Protein AF-A0A7J5EX79-F1 (afdb_monomer_lite)

pLDDT: mean 73.42, std 17.28, range [26.91, 96.5]

Radius of gyration: 29.94 Å; chains: 1; bounding box: 71×45×90 Å

Secondary structure (DSSP, 8-state):
---TT-EEEEEETTEEPEE-TTS-EE------SEEEEEEEEEEETT--EEEEEEEEEE-PPPPTT---HHHHHHH--HHHHHHHHHHHHHHHTT--HHHHHHT-S-SEE-SSEEEEEEEEE----EEEEEEETTEEEEEEEEEEEEEEEEEEEE-SSSEEEEEEEEEEEEEEEEEEEE-PPTT-SS---EEEPPPEEEEEEEEEEEEESSSTTHHHHHHHHTTTHHHHHHHHHHHHHHHHHHHHHHHHTTT--S--TTS----TT------

Sequence (271 aa):
MTASEGVGGVTIAGADAATTADGSFSADAAIAPGLNPLAIVATDRAGHARKANRSILAASYLAPGAHNPHGAAMVLSDAIVAAMGEGLAGEAGDVDVAAEILARDVLSQDSRCITWPVEASQGQVQVRLDLDGADLWLNIRIPNLYVYFEGRCQGLLSTIPIGGEMGGTLDIWTRLTPSPQAGADCLTAFRHTAPQVGVGGWHFDVWGLSGPLQGWIIELFSGGKSEEAREQIRGEVGARASTMLAEKLADISVFDRSSDLELLGRPIGMH

Structure (mmCIF, N/CA/C/O backbone):
data_AF-A0A7J5EX79-F1
#
_entry.id   AF-A0A7J5EX79-F1
#
loop_
_atom_site.group_PDB
_atom_site.id
_atom_site.type_symbol
_atom_site.label_atom_id
_atom_site.label_alt_id
_atom_site.label_comp_id
_atom_site.label_asym_id
_atom_site.label_entity_id
_atom_site.label_seq_id
_atom_site.pdbx_PDB_ins_code
_atom_site.Cartn_x
_atom_site.Cartn_y
_atom_site.Cartn_z
_atom_site.occupancy
_atom_site.B_iso_or_equiv
_atom_site.auth_seq_id
_atom_site.auth_comp_id
_atom_site.auth_asym_id
_atom_site.auth_atom_id
_atom_site.pdbx_PDB_model_num
ATOM 1 N N . MET A 1 1 ? 12.496 -18.864 -56.229 1.00 44.53 1 MET A N 1
ATOM 2 C CA . MET A 1 1 ? 11.768 -20.082 -55.804 1.00 44.53 1 MET A CA 1
ATOM 3 C C . MET A 1 1 ? 10.480 -20.137 -56.603 1.00 44.53 1 MET A C 1
ATOM 5 O O . MET A 1 1 ? 9.862 -19.092 -56.737 1.00 44.53 1 MET A O 1
ATOM 9 N N . THR A 1 2 ? 10.100 -21.283 -57.163 1.00 47.22 2 THR A N 1
ATOM 10 C CA . THR A 1 2 ? 8.887 -21.405 -57.988 1.00 47.22 2 THR A CA 1
ATOM 11 C C . THR A 1 2 ? 7.793 -22.128 -57.206 1.00 47.22 2 THR A C 1
ATOM 13 O O . THR A 1 2 ? 7.978 -23.267 -56.787 1.00 47.22 2 THR A O 1
ATOM 16 N N . ALA A 1 3 ? 6.661 -21.454 -56.987 1.00 53.84 3 ALA A N 1
ATOM 17 C CA . ALA A 1 3 ? 5.418 -22.118 -56.611 1.00 53.84 3 ALA A CA 1
ATOM 18 C C . ALA A 1 3 ? 4.967 -22.945 -57.821 1.00 53.84 3 ALA A C 1
ATOM 20 O O . ALA A 1 3 ? 4.805 -22.388 -58.907 1.00 53.84 3 ALA A O 1
ATOM 21 N N . SER A 1 4 ? 4.807 -24.256 -57.661 1.00 59.16 4 SER A N 1
ATOM 22 C CA . SER A 1 4 ? 4.443 -25.148 -58.770 1.00 59.16 4 SER A CA 1
ATOM 23 C C . SER A 1 4 ? 3.051 -24.856 -59.343 1.00 59.16 4 SER A C 1
ATOM 25 O O . SER A 1 4 ? 2.823 -25.157 -60.508 1.00 59.16 4 SER A O 1
ATOM 27 N N . GLU A 1 5 ? 2.163 -24.210 -58.573 1.00 68.50 5 GLU A N 1
ATOM 28 C CA . GLU A 1 5 ? 0.787 -23.872 -58.988 1.00 68.50 5 GLU A CA 1
ATOM 29 C C . GLU A 1 5 ? 0.409 -22.389 -58.774 1.00 68.50 5 GLU A C 1
ATOM 31 O O . GLU A 1 5 ? -0.766 -22.022 -58.700 1.00 68.50 5 GLU A O 1
ATOM 36 N N . GLY A 1 6 ? 1.410 -21.504 -58.696 1.00 70.12 6 GLY A N 1
ATOM 37 C CA . GLY A 1 6 ? 1.206 -20.074 -58.434 1.00 70.12 6 GLY A CA 1
ATOM 38 C C . GLY A 1 6 ? 0.901 -19.751 -56.964 1.00 70.12 6 GLY A C 1
ATOM 39 O O . GLY A 1 6 ? 0.668 -20.634 -56.141 1.00 70.12 6 GLY A O 1
ATOM 40 N N . VAL A 1 7 ? 0.948 -18.465 -56.610 1.00 78.12 7 VAL A N 1
ATOM 41 C CA . VAL A 1 7 ? 0.762 -18.003 -55.223 1.00 78.12 7 VAL A CA 1
ATOM 42 C C . VAL A 1 7 ? -0.720 -18.087 -54.835 1.00 78.12 7 VAL A C 1
ATOM 44 O O . VAL A 1 7 ? -1.585 -17.567 -55.544 1.00 78.12 7 VAL A O 1
ATOM 47 N N . GLY A 1 8 ? -1.007 -18.775 -53.727 1.00 80.44 8 GLY A N 1
ATOM 48 C CA . GLY A 1 8 ? -2.330 -18.864 -53.101 1.00 80.44 8 GLY A CA 1
ATOM 49 C C . GLY A 1 8 ? -2.531 -17.820 -51.999 1.00 80.44 8 GLY A C 1
ATOM 50 O O . GLY A 1 8 ? -3.634 -17.309 -51.843 1.00 80.44 8 GLY A O 1
ATOM 51 N N . GLY A 1 9 ? -1.461 -17.453 -51.287 1.00 86.00 9 GLY A N 1
ATOM 52 C CA . GLY A 1 9 ? -1.456 -16.362 -50.311 1.00 86.00 9 GLY A CA 1
ATOM 53 C C . GLY A 1 9 ? -0.127 -16.248 -49.566 1.00 86.00 9 GLY A C 1
ATOM 54 O O . GLY A 1 9 ? 0.664 -17.195 -49.541 1.00 86.00 9 GLY A O 1
ATOM 55 N N . VAL A 1 10 ? 0.126 -15.090 -48.958 1.00 88.25 10 VAL A N 1
ATOM 56 C CA . VAL A 1 10 ? 1.279 -14.862 -48.078 1.00 88.25 10 VAL A CA 1
ATOM 57 C C . VAL A 1 10 ? 0.785 -14.208 -46.799 1.00 88.25 10 VAL A C 1
ATOM 59 O O . VAL A 1 10 ? 0.048 -13.233 -46.873 1.00 88.25 10 VAL A O 1
ATOM 62 N N . THR A 1 11 ? 1.213 -14.708 -45.642 1.00 88.69 11 THR A N 1
ATOM 63 C CA . THR A 1 11 ? 1.015 -14.035 -44.357 1.00 88.69 11 THR A CA 1
ATOM 64 C C . THR A 1 11 ? 2.347 -13.605 -43.761 1.00 88.69 11 THR A C 1
ATOM 66 O O . THR A 1 11 ? 3.339 -14.336 -43.830 1.00 88.69 11 THR A O 1
ATOM 69 N N . ILE A 1 12 ? 2.377 -12.411 -43.173 1.00 85.12 12 ILE A N 1
ATOM 70 C CA . ILE A 1 12 ? 3.508 -11.871 -42.413 1.00 85.12 12 ILE A CA 1
ATOM 71 C C . ILE A 1 12 ? 3.002 -11.565 -41.006 1.00 85.12 12 ILE A C 1
ATOM 73 O O . ILE A 1 12 ? 2.046 -10.815 -40.840 1.00 85.12 12 ILE A O 1
ATOM 77 N N . ALA A 1 13 ? 3.623 -12.167 -3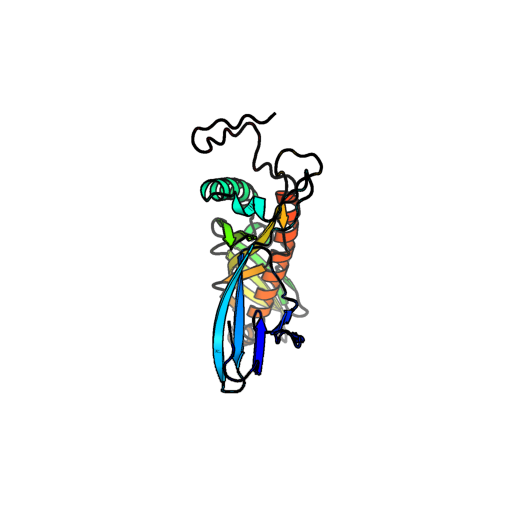9.991 1.00 80.50 13 ALA A N 1
ATOM 78 C CA . ALA A 1 13 ? 3.223 -12.028 -38.587 1.00 80.50 13 ALA A CA 1
ATOM 79 C C . ALA A 1 13 ? 1.727 -12.320 -38.334 1.00 80.50 13 ALA A C 1
ATOM 81 O O . ALA A 1 13 ? 1.116 -11.757 -37.433 1.00 80.50 13 ALA A O 1
ATOM 82 N N . GLY A 1 14 ? 1.140 -13.214 -39.137 1.00 81.38 14 GLY A N 1
ATOM 83 C CA . GLY A 1 14 ? -0.275 -13.585 -39.056 1.00 81.38 14 GLY A CA 1
ATOM 84 C C . GLY A 1 14 ? -1.238 -12.680 -39.833 1.00 81.38 14 GLY A C 1
ATOM 85 O O . GLY A 1 14 ? -2.407 -13.035 -39.929 1.00 81.38 14 GLY A O 1
ATOM 86 N N . ALA A 1 15 ? -0.773 -11.572 -40.419 1.00 83.69 15 ALA A N 1
ATOM 87 C CA . ALA A 1 15 ? -1.572 -10.708 -41.289 1.00 83.69 15 ALA A CA 1
ATOM 88 C C . ALA A 1 15 ? -1.387 -11.077 -42.768 1.00 83.69 15 ALA A C 1
ATOM 90 O O . ALA A 1 15 ? -0.275 -11.404 -43.188 1.00 83.69 15 ALA A O 1
ATOM 91 N N . ASP A 1 16 ? -2.457 -11.000 -43.561 1.00 88.25 16 ASP A N 1
ATOM 92 C CA . ASP A 1 16 ? -2.396 -11.221 -45.008 1.00 88.25 16 ASP A CA 1
ATOM 93 C C . ASP A 1 16 ? -1.570 -10.123 -45.693 1.00 88.25 16 ASP A C 1
ATOM 95 O O . ASP A 1 16 ? -1.794 -8.928 -45.499 1.00 88.25 16 ASP A O 1
ATOM 99 N N . ALA A 1 17 ? -0.608 -10.536 -46.514 1.00 88.06 17 ALA A N 1
ATOM 100 C CA . ALA A 1 17 ? 0.234 -9.649 -47.299 1.00 88.06 17 ALA A CA 1
ATOM 101 C C . ALA A 1 17 ? -0.310 -9.517 -48.723 1.00 88.06 17 ALA A C 1
ATOM 103 O O . ALA A 1 17 ? -0.618 -10.511 -49.389 1.00 88.06 17 ALA A O 1
ATOM 104 N N . ALA A 1 18 ? -0.367 -8.283 -49.224 1.00 85.50 18 ALA A N 1
ATOM 105 C CA . ALA A 1 18 ? -0.677 -8.044 -50.625 1.00 85.50 18 ALA A CA 1
ATOM 106 C C . ALA A 1 18 ? 0.464 -8.594 -51.492 1.00 85.50 18 ALA A C 1
ATOM 108 O O . ALA A 1 18 ? 1.635 -8.306 -51.239 1.00 85.50 18 ALA A O 1
ATOM 109 N N . THR A 1 19 ? 0.117 -9.386 -52.507 1.00 83.31 19 THR A N 1
ATOM 110 C CA . THR A 1 19 ? 1.069 -9.970 -53.462 1.00 83.31 19 THR A CA 1
ATOM 111 C C . THR A 1 19 ? 0.914 -9.295 -54.820 1.00 83.31 19 THR A C 1
ATOM 113 O O . THR A 1 19 ? -0.199 -9.037 -55.281 1.00 83.31 19 THR A O 1
ATOM 116 N N . THR A 1 20 ? 2.030 -8.981 -55.465 1.00 79.50 20 THR A N 1
ATOM 117 C CA . THR A 1 20 ? 2.073 -8.396 -56.807 1.00 79.50 20 THR A CA 1
ATOM 118 C C . THR A 1 20 ? 2.219 -9.486 -57.870 1.00 79.50 20 THR A C 1
ATOM 120 O O . THR A 1 20 ? 2.548 -10.638 -57.582 1.00 79.50 20 THR A O 1
ATOM 123 N N . ALA A 1 21 ? 1.954 -9.136 -59.133 1.00 73.94 21 ALA A N 1
ATOM 124 C CA . ALA A 1 21 ? 1.950 -10.088 -60.249 1.00 73.94 21 ALA A CA 1
ATOM 125 C C . ALA A 1 21 ? 3.321 -10.743 -60.528 1.00 73.94 21 ALA A C 1
ATOM 127 O O . ALA A 1 21 ? 3.381 -11.806 -61.141 1.00 73.94 21 ALA A O 1
ATOM 128 N N . ASP A 1 22 ? 4.411 -10.128 -60.069 1.00 76.50 22 ASP A N 1
ATOM 129 C CA . ASP A 1 22 ? 5.787 -10.640 -60.117 1.00 76.50 22 ASP A CA 1
ATOM 130 C C . ASP A 1 22 ? 6.148 -11.535 -58.909 1.00 76.50 22 ASP A C 1
ATOM 132 O O . ASP A 1 22 ? 7.263 -12.052 -58.835 1.00 76.50 22 ASP A O 1
ATOM 136 N N . GLY A 1 23 ? 5.216 -11.745 -57.972 1.00 75.06 23 GLY A N 1
ATOM 137 C CA . GLY A 1 23 ? 5.413 -12.559 -56.772 1.00 75.06 23 GLY A CA 1
ATOM 138 C C . GLY A 1 23 ? 6.064 -11.822 -55.599 1.00 75.06 23 GLY A C 1
ATOM 139 O O . GLY A 1 23 ? 6.335 -12.454 -54.573 1.00 75.06 23 GLY A O 1
ATOM 140 N N . SER A 1 24 ? 6.301 -10.513 -55.719 1.00 82.50 24 SER A N 1
ATOM 141 C CA . SER A 1 24 ? 6.700 -9.674 -54.585 1.00 82.50 24 SER A CA 1
ATOM 142 C C . SER A 1 24 ? 5.519 -9.483 -53.621 1.00 82.50 24 SER A C 1
ATOM 144 O O . SER A 1 24 ? 4.356 -9.656 -53.989 1.00 82.50 24 SER A O 1
ATOM 146 N N . PHE A 1 25 ? 5.798 -9.180 -52.354 1.00 86.75 25 PHE A N 1
ATOM 147 C CA . PHE A 1 25 ? 4.757 -8.954 -51.352 1.00 86.75 25 PHE A CA 1
ATOM 148 C C . PHE A 1 25 ? 5.196 -7.955 -50.288 1.00 86.75 25 PHE A C 1
ATOM 150 O O . PHE A 1 25 ? 6.386 -7.826 -49.993 1.00 86.75 25 PHE A O 1
ATOM 157 N N . SER A 1 26 ? 4.220 -7.274 -49.693 1.00 83.88 26 SER A N 1
ATOM 158 C CA . SER A 1 26 ? 4.430 -6.330 -48.595 1.00 83.88 26 SER A CA 1
ATOM 159 C C . SER A 1 26 ? 3.275 -6.387 -47.602 1.00 83.88 26 SER A C 1
ATOM 161 O O . SER A 1 26 ? 2.117 -6.521 -48.002 1.00 83.88 26 SER A O 1
ATOM 163 N N . ALA A 1 27 ? 3.591 -6.240 -46.319 1.00 83.06 27 ALA A N 1
ATOM 164 C CA . ALA A 1 27 ? 2.619 -6.032 -45.256 1.00 83.06 27 ALA A CA 1
ATOM 165 C C . ALA A 1 27 ? 3.220 -5.117 -44.188 1.00 83.06 27 ALA A C 1
ATOM 167 O O . ALA A 1 27 ? 4.423 -5.190 -43.921 1.00 83.06 27 ALA A O 1
ATOM 168 N N . ASP A 1 28 ? 2.371 -4.308 -43.562 1.00 81.62 28 ASP A N 1
ATOM 169 C CA . ASP A 1 28 ? 2.732 -3.588 -42.349 1.00 81.62 28 ASP A CA 1
ATOM 170 C C . ASP A 1 28 ? 2.678 -4.554 -41.162 1.00 81.62 28 ASP A C 1
ATOM 172 O O . ASP A 1 28 ? 1.705 -5.287 -40.978 1.00 81.62 28 ASP A O 1
ATOM 176 N N . ALA A 1 29 ? 3.733 -4.560 -40.349 1.00 79.00 29 ALA A N 1
ATOM 177 C CA . ALA A 1 29 ? 3.797 -5.339 -39.120 1.00 79.00 29 ALA A CA 1
ATOM 178 C C . ALA A 1 29 ? 3.992 -4.388 -37.938 1.00 79.00 29 ALA A C 1
ATOM 180 O O . ALA A 1 29 ? 4.897 -3.554 -37.949 1.00 79.00 29 ALA A O 1
ATOM 181 N N . ALA A 1 30 ? 3.156 -4.524 -36.909 1.00 76.62 30 ALA A N 1
ATOM 182 C CA . ALA A 1 30 ? 3.367 -3.822 -35.651 1.00 76.62 30 ALA A CA 1
ATOM 183 C C . ALA A 1 30 ? 4.587 -4.421 -34.934 1.00 76.62 30 ALA A C 1
ATOM 185 O O . ALA A 1 30 ? 4.673 -5.637 -34.761 1.00 76.62 30 ALA A O 1
ATOM 186 N N . ILE A 1 31 ? 5.526 -3.568 -34.525 1.00 71.38 31 ILE A N 1
ATOM 187 C CA . ILE A 1 31 ? 6.766 -3.962 -33.851 1.00 71.38 31 ILE A CA 1
ATOM 188 C C . ILE A 1 31 ? 6.793 -3.312 -32.467 1.00 71.38 31 ILE A C 1
ATOM 190 O O . ILE A 1 31 ? 6.629 -2.097 -32.351 1.00 71.38 31 ILE A O 1
ATOM 194 N N . ALA A 1 32 ? 7.011 -4.111 -31.423 1.00 64.81 32 ALA A N 1
ATOM 195 C CA . ALA A 1 32 ? 7.245 -3.611 -30.069 1.00 64.81 32 ALA A CA 1
ATOM 196 C C . ALA A 1 32 ? 8.750 -3.370 -29.835 1.00 64.81 32 ALA A C 1
ATOM 198 O O . ALA A 1 32 ? 9.572 -3.968 -30.530 1.00 64.81 32 ALA A O 1
ATOM 199 N N . PRO A 1 33 ? 9.170 -2.540 -28.865 1.00 62.62 33 PRO A N 1
ATOM 200 C CA . PRO A 1 33 ? 10.572 -2.497 -28.452 1.00 62.62 33 PRO A CA 1
ATOM 201 C C . PRO A 1 33 ? 11.086 -3.895 -28.059 1.00 62.62 33 PRO A C 1
ATOM 203 O O . PRO A 1 33 ? 10.398 -4.636 -27.360 1.00 62.62 33 PRO A O 1
ATOM 206 N N . GLY A 1 34 ? 12.291 -4.258 -28.505 1.00 53.44 34 GLY A N 1
ATOM 207 C CA . GLY A 1 34 ? 12.900 -5.573 -28.277 1.00 53.44 34 GLY A CA 1
ATOM 208 C C . GLY A 1 34 ? 12.983 -6.461 -29.525 1.00 53.44 34 GLY A C 1
ATOM 209 O O . GLY A 1 34 ? 12.889 -5.994 -30.665 1.00 53.44 34 GLY A O 1
ATOM 210 N N . LEU A 1 35 ? 13.242 -7.756 -29.316 1.00 51.53 35 LEU A N 1
ATOM 211 C CA . LEU A 1 35 ? 13.365 -8.745 -30.390 1.00 51.53 35 LEU A CA 1
ATOM 212 C C . LEU A 1 35 ? 11.977 -9.242 -30.815 1.00 51.53 35 LEU A C 1
ATOM 214 O O . LEU A 1 35 ? 11.286 -9.901 -30.045 1.00 51.53 35 LEU A O 1
ATOM 218 N N . ASN A 1 36 ? 11.601 -8.980 -32.063 1.00 66.38 36 ASN A N 1
ATOM 219 C CA . ASN A 1 36 ? 10.306 -9.341 -32.631 1.00 66.38 36 ASN A CA 1
ATOM 220 C C . ASN A 1 36 ? 10.501 -10.430 -33.693 1.00 66.38 36 ASN A C 1
ATOM 222 O O . ASN A 1 36 ? 11.038 -10.142 -34.771 1.00 66.38 36 ASN A O 1
ATOM 226 N N . PRO A 1 37 ? 10.101 -11.683 -33.422 1.00 65.88 37 PRO A N 1
ATOM 227 C CA . PRO A 1 37 ? 10.081 -12.725 -34.434 1.00 65.88 37 PRO A CA 1
ATOM 228 C C . PRO A 1 37 ? 8.889 -12.516 -35.379 1.00 65.88 37 PRO A C 1
ATOM 230 O O . PRO A 1 37 ? 7.735 -12.500 -34.964 1.00 65.88 37 PRO A O 1
ATOM 233 N N . LEU A 1 38 ? 9.171 -12.404 -36.672 1.00 75.00 38 LEU A N 1
ATOM 234 C CA . LEU A 1 38 ? 8.197 -12.306 -37.751 1.00 75.00 38 LEU A CA 1
ATOM 235 C C . LEU A 1 38 ? 8.188 -13.612 -38.543 1.00 75.00 38 LEU A C 1
ATOM 237 O O . LEU A 1 38 ? 9.125 -13.927 -39.286 1.00 75.00 38 LEU A O 1
ATOM 241 N N . ALA A 1 39 ? 7.110 -14.374 -38.385 1.00 79.94 39 ALA A N 1
ATOM 242 C CA . ALA A 1 39 ? 6.846 -15.547 -39.202 1.00 79.94 39 ALA A CA 1
ATOM 243 C C . ALA A 1 39 ? 6.246 -15.118 -40.545 1.00 79.94 39 ALA A C 1
ATOM 245 O O . ALA A 1 39 ? 5.253 -14.394 -40.587 1.00 79.94 39 ALA A O 1
ATOM 246 N N . ILE A 1 40 ? 6.844 -15.585 -41.634 1.00 86.25 40 ILE A N 1
ATOM 247 C CA . ILE A 1 40 ? 6.372 -15.387 -43.000 1.00 86.25 40 ILE A CA 1
ATOM 248 C C . ILE A 1 40 ? 5.948 -16.752 -43.528 1.00 86.25 40 ILE A C 1
ATOM 250 O O . ILE A 1 40 ? 6.756 -17.686 -43.546 1.00 86.25 40 ILE A O 1
ATOM 254 N N . VAL A 1 41 ? 4.697 -16.883 -43.957 1.00 88.81 41 VAL A N 1
ATOM 255 C CA . VAL A 1 41 ? 4.167 -18.128 -44.523 1.00 88.81 41 VAL A CA 1
ATOM 256 C C . VAL A 1 41 ? 3.632 -17.849 -45.915 1.00 88.81 41 VAL A C 1
ATOM 258 O O . VAL A 1 41 ? 2.688 -17.088 -46.074 1.00 88.81 41 VAL A O 1
ATOM 261 N N . ALA A 1 42 ? 4.224 -18.477 -46.926 1.00 88.56 42 ALA A N 1
ATOM 262 C CA . ALA A 1 42 ? 3.725 -18.439 -48.295 1.00 88.56 42 ALA A CA 1
ATOM 263 C C . ALA A 1 42 ? 3.068 -19.780 -48.629 1.00 88.56 42 ALA A C 1
ATOM 265 O O . ALA A 1 42 ? 3.685 -20.826 -48.416 1.00 88.56 42 ALA A O 1
ATOM 266 N N . THR A 1 43 ? 1.848 -19.742 -49.156 1.00 88.94 43 THR A N 1
ATOM 267 C CA . THR A 1 43 ? 1.070 -20.925 -49.547 1.00 88.94 43 THR A CA 1
ATOM 268 C C . THR A 1 43 ? 0.772 -20.864 -51.043 1.00 88.94 43 THR A C 1
ATOM 270 O O . THR A 1 43 ? 0.434 -19.797 -51.560 1.00 88.94 43 THR A O 1
ATOM 273 N N . ASP A 1 44 ? 0.925 -21.976 -51.760 1.00 86.38 44 ASP A N 1
ATO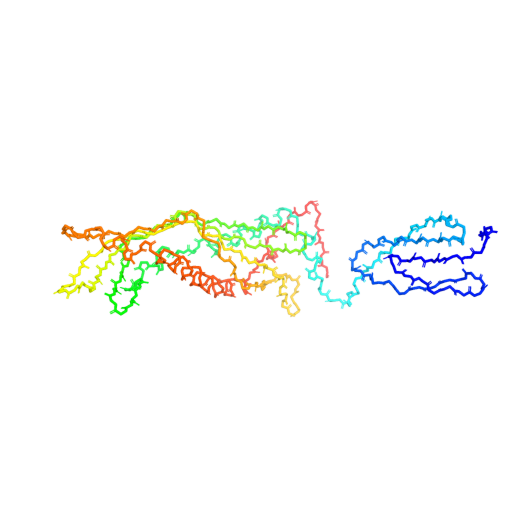M 274 C CA . ASP A 1 44 ? 0.495 -22.086 -53.159 1.00 86.38 44 ASP A CA 1
ATOM 275 C C . ASP A 1 44 ? -1.006 -22.421 -53.269 1.00 86.38 44 ASP A C 1
ATOM 277 O O . ASP A 1 44 ? -1.685 -22.665 -52.269 1.00 86.38 44 ASP A O 1
ATOM 281 N N . ARG A 1 45 ? -1.558 -22.409 -54.486 1.00 82.12 45 ARG A N 1
ATOM 282 C CA . ARG A 1 45 ? -2.982 -22.733 -54.709 1.00 82.12 45 ARG A CA 1
ATOM 283 C C . ARG A 1 45 ? -3.337 -24.201 -54.443 1.00 82.12 45 ARG A C 1
ATOM 285 O O . ARG A 1 45 ? -4.511 -24.497 -54.243 1.00 82.12 45 ARG A O 1
ATOM 292 N N . ALA A 1 46 ? -2.341 -25.086 -54.393 1.00 83.62 46 ALA A N 1
ATOM 293 C CA . ALA A 1 46 ? -2.496 -26.488 -54.015 1.00 83.62 46 ALA A CA 1
ATOM 294 C C . ALA A 1 46 ? -2.469 -26.699 -52.487 1.00 83.62 46 ALA A C 1
ATOM 296 O O . ALA A 1 46 ? -2.668 -27.817 -52.014 1.00 83.62 46 ALA A O 1
ATOM 297 N N . GLY A 1 47 ? -2.235 -25.639 -51.703 1.00 82.81 47 GLY A N 1
ATOM 298 C CA . GLY A 1 47 ? -2.170 -25.692 -50.243 1.00 82.81 47 GLY A CA 1
ATOM 299 C C . GLY A 1 47 ? -0.788 -26.040 -49.681 1.00 82.81 47 GLY A C 1
ATOM 300 O O . GLY A 1 47 ? -0.654 -26.227 -48.469 1.00 82.81 47 GLY A O 1
ATOM 301 N N . HIS A 1 48 ? 0.262 -26.111 -50.503 1.00 84.94 48 HIS A N 1
ATOM 302 C CA . HIS A 1 48 ? 1.622 -26.305 -50.005 1.00 84.94 48 HIS A CA 1
ATOM 303 C C . HIS A 1 48 ? 2.160 -25.014 -49.394 1.00 84.94 48 HIS A C 1
ATOM 305 O O . HIS A 1 48 ? 2.181 -23.969 -50.040 1.00 84.94 48 HIS A O 1
ATOM 311 N N . ALA A 1 49 ? 2.679 -25.109 -48.170 1.00 86.00 49 ALA A N 1
ATOM 312 C CA . ALA A 1 49 ? 3.232 -23.972 -47.448 1.00 86.00 49 ALA A CA 1
ATOM 313 C C . ALA A 1 49 ? 4.766 -24.008 -47.354 1.00 86.00 49 ALA A C 1
ATOM 315 O O . ALA A 1 49 ? 5.409 -25.059 -47.215 1.00 86.00 49 ALA A O 1
ATOM 316 N N . ARG A 1 50 ? 5.367 -22.820 -47.360 1.00 81.75 50 ARG A N 1
ATOM 317 C CA . ARG A 1 50 ? 6.763 -22.571 -46.992 1.00 81.75 50 ARG A CA 1
ATOM 318 C C . ARG A 1 50 ? 6.807 -21.507 -45.908 1.00 81.75 50 ARG A C 1
ATOM 320 O O . ARG A 1 50 ? 6.126 -20.492 -46.002 1.00 81.75 50 ARG A O 1
ATOM 327 N N . LYS A 1 51 ? 7.626 -21.754 -44.886 1.00 81.75 51 LYS A N 1
ATOM 328 C CA . LYS A 1 51 ? 7.814 -20.854 -43.747 1.00 81.75 51 LYS A CA 1
ATOM 329 C C . LYS A 1 51 ? 9.204 -20.237 -43.802 1.00 81.75 51 LYS A C 1
ATOM 331 O O . LYS A 1 51 ? 10.185 -20.947 -44.018 1.00 81.75 51 LYS A O 1
ATOM 336 N N . ALA A 1 52 ? 9.282 -18.937 -43.574 1.00 76.25 52 ALA A N 1
ATOM 337 C CA . ALA A 1 52 ? 10.519 -18.216 -43.344 1.00 76.25 52 ALA A CA 1
ATOM 338 C C . ALA A 1 52 ? 10.361 -17.388 -42.072 1.00 76.25 52 ALA A C 1
ATOM 340 O O . ALA A 1 52 ? 9.355 -16.715 -41.893 1.00 76.25 52 ALA A O 1
ATOM 341 N N . ASN A 1 53 ? 11.366 -17.415 -41.205 1.00 69.75 53 ASN A N 1
ATOM 342 C CA . ASN A 1 53 ? 11.386 -16.561 -40.027 1.00 69.75 53 ASN A CA 1
ATOM 343 C C . ASN A 1 53 ? 12.352 -15.401 -40.268 1.00 69.75 53 ASN A C 1
ATOM 345 O O . ASN A 1 53 ? 13.427 -15.566 -40.865 1.00 69.75 53 ASN A O 1
ATOM 349 N N . ARG A 1 54 ? 11.951 -14.215 -39.829 1.00 71.06 54 ARG A N 1
ATOM 350 C CA . ARG A 1 54 ? 12.804 -13.036 -39.707 1.00 71.06 54 ARG A CA 1
ATOM 351 C C . ARG A 1 54 ? 12.726 -12.554 -38.273 1.00 71.06 54 ARG A C 1
ATOM 353 O O . ARG A 1 54 ? 11.699 -12.721 -37.635 1.00 71.06 54 ARG A O 1
ATOM 360 N N . SER A 1 55 ? 13.797 -11.957 -37.782 1.00 56.03 55 SER A N 1
ATOM 361 C CA . SER A 1 55 ? 13.790 -11.318 -36.473 1.00 56.03 55 SER A CA 1
ATOM 362 C C . SER A 1 55 ? 14.170 -9.864 -36.659 1.00 56.03 55 SER A C 1
ATOM 364 O O . SER A 1 55 ? 15.170 -9.575 -37.317 1.00 56.03 55 SER A O 1
ATOM 366 N N . ILE A 1 56 ? 13.365 -8.965 -36.106 1.00 58.84 56 ILE A N 1
ATOM 367 C CA . ILE A 1 56 ? 13.643 -7.531 -36.093 1.00 58.84 56 ILE A CA 1
ATOM 368 C C . ILE A 1 56 ? 13.959 -7.136 -34.659 1.00 58.84 56 ILE A C 1
ATOM 370 O O . ILE A 1 56 ? 13.193 -7.439 -33.749 1.00 58.84 56 ILE A O 1
ATOM 374 N N . LEU A 1 57 ? 15.090 -6.467 -34.456 1.00 48.94 57 LEU A N 1
ATOM 375 C CA . LEU A 1 57 ? 15.384 -5.800 -33.197 1.00 48.94 57 LEU A CA 1
ATOM 376 C C . LEU A 1 57 ? 14.962 -4.338 -33.335 1.00 48.94 57 LEU A C 1
ATOM 378 O O . LEU A 1 57 ? 15.570 -3.598 -34.107 1.00 48.94 57 LEU A O 1
ATOM 382 N N . ALA A 1 58 ? 13.921 -3.937 -32.611 1.00 53.62 58 ALA A N 1
ATOM 383 C CA . ALA A 1 58 ? 13.512 -2.542 -32.532 1.00 53.62 58 ALA A CA 1
ATOM 384 C C . ALA A 1 58 ? 14.021 -1.931 -31.230 1.00 53.62 58 ALA A C 1
ATOM 386 O O . ALA A 1 58 ? 13.754 -2.443 -30.143 1.00 53.62 58 ALA A O 1
ATOM 387 N N . ALA A 1 59 ? 14.750 -0.828 -31.350 1.00 53.97 59 ALA A N 1
ATOM 388 C CA . ALA A 1 59 ? 15.163 -0.014 -30.221 1.00 53.97 59 ALA A CA 1
ATOM 389 C C . ALA A 1 59 ? 14.387 1.304 -30.243 1.00 53.97 59 ALA A C 1
ATOM 391 O O . ALA A 1 59 ? 14.190 1.901 -31.303 1.00 53.97 59 ALA A O 1
ATOM 392 N N . SER A 1 60 ? 13.969 1.770 -29.070 1.00 56.38 60 SER A N 1
ATOM 393 C CA . SER A 1 60 ? 13.460 3.129 -28.912 1.00 56.38 60 SER A CA 1
ATOM 394 C C . SER A 1 60 ? 14.626 4.107 -29.054 1.00 56.38 60 SER A C 1
ATOM 396 O O . SER A 1 60 ? 15.646 3.957 -28.380 1.00 56.38 60 SER A O 1
ATOM 398 N N . TYR A 1 61 ? 14.496 5.102 -29.931 1.00 52.72 61 TYR A N 1
ATOM 399 C CA . TYR A 1 61 ? 15.493 6.162 -30.051 1.00 52.72 61 TYR A CA 1
ATOM 400 C C . TYR A 1 61 ? 15.515 7.003 -28.769 1.00 52.72 61 TYR A C 1
ATOM 402 O O . TYR A 1 61 ? 14.504 7.594 -28.390 1.00 52.72 61 TYR A O 1
ATOM 410 N N . LEU A 1 62 ? 16.677 7.067 -28.122 1.00 52.88 62 LEU A N 1
ATOM 411 C CA . LEU A 1 62 ? 16.966 8.006 -27.044 1.00 52.88 62 LEU A CA 1
ATOM 412 C C . LEU A 1 62 ? 17.794 9.145 -27.620 1.00 52.88 62 LEU A C 1
ATOM 414 O O . LEU A 1 62 ? 18.883 8.922 -28.149 1.00 52.88 62 LEU A O 1
ATOM 418 N N . ALA A 1 63 ? 17.266 10.365 -27.532 1.00 53.16 63 ALA A N 1
ATOM 419 C CA . ALA A 1 63 ? 18.023 11.549 -27.907 1.00 53.16 63 ALA A CA 1
ATOM 420 C C . ALA A 1 63 ? 19.301 11.653 -27.048 1.00 53.16 63 ALA A C 1
ATOM 422 O O . ALA A 1 63 ? 19.290 11.228 -25.889 1.00 53.16 63 ALA A O 1
ATOM 423 N N . PRO A 1 64 ? 20.399 12.226 -27.572 1.00 45.91 64 PRO A N 1
ATOM 424 C CA . PRO A 1 64 ? 21.598 12.473 -26.777 1.00 45.91 64 PRO A CA 1
ATOM 425 C C . PRO A 1 64 ? 21.262 13.242 -25.488 1.00 45.91 64 PRO A C 1
ATOM 427 O O . PRO A 1 64 ? 20.635 14.297 -25.548 1.00 45.91 64 PRO A O 1
ATOM 430 N N . GLY A 1 65 ? 21.644 12.690 -24.332 1.00 53.31 65 GLY A N 1
ATOM 431 C CA . GLY A 1 65 ? 21.345 13.252 -23.006 1.00 53.31 65 GLY A CA 1
ATOM 432 C C . GLY A 1 65 ? 19.964 12.903 -22.431 1.00 53.31 65 GLY A C 1
ATOM 433 O O . GLY A 1 65 ? 19.666 13.292 -21.306 1.00 53.31 65 GLY A O 1
ATOM 434 N N . ALA A 1 66 ? 19.116 12.164 -23.155 1.00 51.97 66 ALA A N 1
ATOM 435 C CA . ALA A 1 66 ? 17.838 11.695 -22.627 1.00 51.97 66 ALA A CA 1
ATOM 436 C C . ALA A 1 66 ? 18.026 10.467 -21.721 1.00 51.97 66 ALA A C 1
ATOM 438 O O . ALA A 1 66 ? 18.720 9.512 -22.077 1.00 51.97 66 ALA A O 1
ATOM 439 N N . HIS A 1 67 ? 17.363 10.465 -20.563 1.00 51.78 67 HIS A N 1
ATOM 440 C CA . HIS A 1 67 ? 17.352 9.314 -19.663 1.00 51.78 67 HIS A CA 1
ATOM 441 C C . HIS A 1 67 ? 16.504 8.176 -20.238 1.00 51.78 67 HIS A C 1
ATOM 443 O O . HIS A 1 67 ? 15.401 8.402 -20.736 1.00 51.78 67 HIS A O 1
ATOM 449 N N . ASN A 1 68 ? 17.001 6.942 -20.122 1.00 57.34 68 ASN A N 1
ATOM 450 C CA . ASN A 1 68 ? 16.228 5.743 -20.424 1.00 57.34 68 ASN A CA 1
ATOM 451 C C . ASN A 1 68 ? 15.537 5.237 -19.145 1.00 57.34 68 ASN A C 1
ATOM 453 O O . ASN A 1 68 ? 16.201 4.576 -18.342 1.00 57.34 68 ASN A O 1
ATOM 457 N N . PRO A 1 69 ? 14.228 5.490 -18.944 1.00 49.66 69 PRO A N 1
ATOM 458 C CA . PRO A 1 69 ? 13.528 5.043 -17.738 1.00 49.66 69 PRO A CA 1
ATOM 459 C C . PRO A 1 69 ? 13.501 3.512 -17.608 1.00 49.66 69 PRO A C 1
ATOM 461 O O . PRO A 1 69 ? 13.508 3.001 -16.495 1.00 49.66 69 PRO A O 1
ATOM 464 N N . HIS A 1 70 ? 13.556 2.778 -18.727 1.00 46.19 70 HIS A N 1
ATOM 465 C CA . HIS A 1 70 ? 13.632 1.311 -18.741 1.00 46.19 70 HIS A CA 1
ATOM 466 C C . HIS A 1 70 ? 15.071 0.785 -18.625 1.00 46.19 70 HIS A C 1
ATOM 468 O O . HIS A 1 70 ? 15.296 -0.317 -18.136 1.00 46.19 70 HIS A O 1
ATOM 474 N N . GLY A 1 71 ? 16.058 1.579 -19.042 1.00 47.03 71 GLY A N 1
ATOM 475 C CA . GLY A 1 71 ? 17.479 1.249 -18.916 1.00 47.03 71 GLY A CA 1
ATOM 476 C C . GLY A 1 71 ? 17.980 1.362 -17.479 1.00 47.03 71 GLY A C 1
ATOM 477 O O . GLY A 1 71 ? 18.815 0.565 -17.072 1.00 47.03 71 GLY A O 1
ATOM 478 N N . ALA A 1 72 ? 17.433 2.301 -16.699 1.00 43.72 72 ALA A N 1
ATOM 479 C CA . ALA A 1 72 ? 17.758 2.441 -15.283 1.00 43.72 72 ALA A CA 1
ATOM 480 C C . ALA A 1 72 ? 17.392 1.174 -14.493 1.00 43.72 72 ALA A C 1
ATOM 482 O O . ALA A 1 72 ? 18.240 0.660 -13.777 1.00 43.72 72 ALA A O 1
ATOM 483 N N . ALA A 1 73 ? 16.189 0.620 -14.699 1.00 41.62 73 ALA A N 1
ATOM 484 C CA . ALA A 1 73 ? 15.751 -0.623 -14.056 1.00 41.62 73 ALA A CA 1
ATOM 485 C C . ALA A 1 73 ? 16.574 -1.852 -14.492 1.00 41.62 73 ALA A C 1
ATOM 487 O O . ALA A 1 73 ? 16.845 -2.726 -13.677 1.00 41.62 73 ALA A O 1
ATOM 488 N N . MET A 1 74 ? 17.038 -1.897 -15.748 1.00 42.53 74 MET A N 1
ATOM 489 C CA . MET A 1 74 ? 17.867 -2.994 -16.274 1.00 42.53 74 MET A CA 1
ATOM 490 C C . MET A 1 74 ? 19.299 -3.048 -15.710 1.00 42.53 74 MET A C 1
ATOM 492 O O . MET A 1 74 ? 19.962 -4.074 -15.857 1.00 42.53 74 MET A O 1
ATOM 496 N N . VAL A 1 75 ? 19.805 -1.956 -15.125 1.00 49.50 75 VAL A N 1
ATOM 497 C CA . VAL A 1 75 ? 21.169 -1.875 -14.561 1.00 49.50 75 VAL A CA 1
ATOM 498 C C . VAL A 1 75 ? 21.173 -2.099 -13.042 1.00 49.50 75 VAL A C 1
ATOM 500 O O . VAL A 1 75 ? 22.239 -2.264 -12.447 1.00 49.50 75 VAL A O 1
ATOM 503 N N . LEU A 1 76 ? 20.001 -2.160 -12.400 1.00 55.78 76 LEU A N 1
ATOM 504 C CA . LEU A 1 76 ? 19.896 -2.469 -10.976 1.00 55.78 76 LEU A CA 1
ATOM 505 C C . LEU A 1 76 ? 20.221 -3.952 -10.764 1.00 55.78 76 LEU A C 1
ATOM 507 O O . LEU A 1 76 ? 19.417 -4.829 -11.065 1.00 55.78 76 LEU A O 1
ATOM 511 N N . SER A 1 77 ? 21.425 -4.239 -10.272 1.00 55.72 77 SER A N 1
ATOM 512 C CA . SER A 1 77 ? 21.760 -5.571 -9.768 1.00 55.72 77 SER A CA 1
ATOM 513 C C . SER A 1 77 ? 21.018 -5.837 -8.458 1.00 55.72 77 SER A C 1
ATOM 515 O O . SER A 1 77 ? 20.658 -4.896 -7.748 1.00 55.72 77 SER A O 1
ATOM 517 N N . ASP A 1 78 ? 20.864 -7.108 -8.082 1.00 56.03 78 ASP A N 1
ATOM 518 C CA . ASP A 1 78 ? 20.254 -7.501 -6.801 1.00 56.03 78 ASP A CA 1
ATOM 519 C C . ASP A 1 78 ? 20.899 -6.785 -5.598 1.00 56.03 78 ASP A C 1
ATOM 521 O O . ASP A 1 78 ? 20.220 -6.444 -4.636 1.00 56.03 78 ASP A O 1
ATOM 525 N N . ALA A 1 79 ? 22.202 -6.488 -5.673 1.00 50.25 79 ALA A N 1
ATOM 526 C CA . ALA A 1 79 ? 22.926 -5.740 -4.646 1.00 50.25 79 ALA A CA 1
ATOM 527 C C . ALA A 1 79 ? 22.514 -4.257 -4.573 1.00 50.25 79 ALA A C 1
ATOM 529 O O . ALA A 1 79 ? 22.415 -3.702 -3.482 1.00 50.25 79 ALA A O 1
ATOM 530 N N . ILE A 1 80 ? 22.244 -3.615 -5.716 1.00 55.44 80 ILE A N 1
ATOM 531 C CA . ILE A 1 80 ? 21.762 -2.226 -5.757 1.00 55.44 80 ILE A CA 1
ATOM 532 C C . ILE A 1 80 ? 20.313 -2.165 -5.270 1.00 55.44 80 ILE A C 1
ATOM 534 O O . ILE A 1 80 ? 19.965 -1.273 -4.501 1.00 55.44 80 ILE A O 1
ATOM 538 N N . VAL A 1 81 ? 19.482 -3.137 -5.656 1.00 61.88 81 VAL A N 1
ATOM 539 C CA . VAL A 1 81 ? 18.108 -3.262 -5.148 1.00 61.88 81 VAL A CA 1
ATOM 540 C C . VAL A 1 81 ? 18.106 -3.487 -3.636 1.00 61.88 81 VAL A C 1
ATOM 542 O O . VAL A 1 81 ? 17.301 -2.875 -2.939 1.00 61.88 81 VAL A O 1
ATOM 545 N N . ALA A 1 82 ? 19.028 -4.299 -3.111 1.00 57.72 82 ALA A N 1
ATOM 546 C CA . ALA A 1 82 ? 19.180 -4.503 -1.673 1.00 57.72 82 ALA A CA 1
ATOM 547 C C . ALA A 1 82 ? 19.591 -3.212 -0.945 1.00 57.72 82 ALA A C 1
ATOM 549 O O . ALA A 1 82 ? 18.934 -2.837 0.021 1.00 57.72 82 ALA A O 1
ATOM 550 N N . ALA A 1 83 ? 20.597 -2.484 -1.444 1.00 58.28 83 ALA A N 1
ATOM 551 C CA . ALA A 1 83 ? 21.037 -1.217 -0.850 1.00 58.28 83 ALA A CA 1
ATOM 552 C C . ALA A 1 83 ? 19.941 -0.132 -0.893 1.00 58.28 83 ALA A C 1
ATOM 554 O O . ALA A 1 83 ? 19.710 0.578 0.085 1.00 58.28 83 ALA A O 1
ATOM 555 N N . MET A 1 84 ? 19.209 -0.040 -2.009 1.00 62.69 84 MET A N 1
ATOM 556 C CA . MET A 1 84 ? 18.020 0.812 -2.123 1.00 62.69 84 MET A CA 1
ATOM 557 C C . MET A 1 84 ? 16.925 0.398 -1.139 1.00 62.69 84 MET A C 1
ATOM 559 O O . MET A 1 84 ? 16.275 1.252 -0.538 1.00 62.69 84 MET A O 1
ATOM 563 N N . GLY A 1 85 ? 16.728 -0.911 -0.984 1.00 64.62 85 GLY A N 1
ATOM 564 C CA . GLY A 1 85 ? 15.783 -1.496 -0.047 1.00 64.62 85 GLY A CA 1
ATOM 565 C C . GLY A 1 85 ? 16.112 -1.126 1.394 1.00 64.62 85 GLY A C 1
ATOM 566 O O . GLY A 1 85 ? 15.202 -0.758 2.121 1.00 64.62 85 GLY A O 1
ATOM 567 N N . GLU A 1 86 ? 17.387 -1.143 1.789 1.00 62.81 86 GLU A N 1
ATOM 568 C CA . GLU A 1 86 ? 17.834 -0.739 3.130 1.00 62.81 86 GLU A CA 1
ATOM 569 C C . GLU A 1 86 ? 17.596 0.752 3.405 1.00 62.81 86 GLU A C 1
ATOM 571 O O . GLU A 1 86 ? 17.056 1.099 4.456 1.00 62.81 86 GLU A O 1
ATOM 576 N N . GLY A 1 87 ? 17.924 1.634 2.454 1.00 62.53 87 GLY A N 1
ATOM 577 C CA . GLY A 1 87 ? 17.665 3.073 2.596 1.00 62.53 87 GLY A CA 1
ATOM 578 C C . GLY A 1 87 ? 16.171 3.388 2.719 1.00 62.53 87 GLY A C 1
ATOM 579 O O . GLY A 1 87 ? 15.749 4.114 3.618 1.00 62.53 87 GLY A O 1
ATOM 580 N N . LEU A 1 88 ? 15.347 2.772 1.865 1.00 64.94 88 LEU A N 1
ATOM 581 C CA . LEU A 1 88 ? 13.889 2.893 1.944 1.00 64.94 88 LEU A CA 1
ATOM 582 C C . LEU A 1 88 ? 13.314 2.244 3.206 1.00 64.94 88 LEU A C 1
ATOM 584 O O . LEU A 1 88 ? 12.340 2.756 3.750 1.00 64.94 88 LEU A O 1
ATOM 588 N N . ALA A 1 89 ? 13.897 1.141 3.680 1.00 64.50 89 ALA A N 1
ATOM 589 C CA . ALA A 1 89 ? 13.496 0.487 4.920 1.00 64.50 89 ALA A CA 1
ATOM 590 C C . ALA A 1 89 ? 13.742 1.372 6.142 1.00 64.50 89 ALA A C 1
ATOM 592 O O . ALA A 1 89 ? 12.932 1.344 7.062 1.00 64.50 89 ALA A O 1
ATOM 593 N N . GLY A 1 90 ? 14.807 2.179 6.140 1.00 64.75 90 GLY A N 1
ATOM 594 C CA . GLY A 1 90 ? 15.024 3.198 7.166 1.00 64.75 90 GLY A CA 1
ATOM 595 C C . GLY A 1 90 ? 13.892 4.227 7.195 1.00 64.75 90 GLY A C 1
ATOM 596 O O . GLY A 1 90 ? 13.301 4.461 8.241 1.00 64.75 90 GLY A O 1
ATOM 597 N N . GLU A 1 91 ? 13.529 4.774 6.034 1.00 65.38 91 GLU A N 1
ATOM 598 C CA . GLU A 1 91 ? 12.504 5.824 5.933 1.00 65.38 91 GLU A CA 1
ATOM 599 C C . GLU A 1 91 ? 11.068 5.324 6.149 1.00 65.38 91 GLU A C 1
ATOM 601 O O . GLU A 1 91 ? 10.228 6.052 6.678 1.00 65.38 91 GLU A O 1
ATOM 606 N N . ALA A 1 92 ? 10.764 4.094 5.728 1.00 65.81 92 ALA A N 1
ATOM 607 C CA . ALA A 1 92 ? 9.454 3.473 5.920 1.00 65.81 92 ALA A CA 1
ATOM 608 C C . ALA A 1 92 ? 9.361 2.648 7.218 1.00 65.81 92 ALA A C 1
ATOM 610 O O . ALA A 1 92 ? 8.265 2.244 7.600 1.00 65.81 92 ALA A O 1
ATOM 611 N N . GLY A 1 93 ? 10.471 2.432 7.929 1.00 65.00 93 GLY A N 1
ATOM 612 C CA . GLY A 1 93 ? 10.485 1.836 9.267 1.00 65.00 93 GLY A CA 1
ATOM 613 C C . GLY A 1 93 ? 9.777 2.701 10.315 1.00 65.00 93 GLY A C 1
ATOM 614 O O . GLY A 1 93 ? 9.254 2.166 11.289 1.00 65.00 93 GLY A O 1
ATOM 615 N N . ASP A 1 94 ? 9.675 4.008 10.062 1.00 69.81 94 ASP A N 1
ATOM 616 C CA . ASP A 1 94 ? 8.925 4.972 10.878 1.00 69.81 94 ASP A CA 1
ATOM 617 C C . ASP A 1 94 ? 7.395 4.855 10.723 1.00 69.81 94 ASP A C 1
ATOM 619 O O . ASP A 1 94 ? 6.643 5.578 11.380 1.00 69.81 94 ASP A O 1
ATOM 623 N N . VAL A 1 95 ? 6.899 3.974 9.845 1.00 77.06 95 VAL A N 1
ATOM 624 C CA . VAL A 1 95 ? 5.457 3.768 9.659 1.00 77.06 95 VAL A CA 1
ATOM 625 C C . VAL A 1 95 ? 4.859 3.108 10.900 1.00 77.06 95 VAL A C 1
ATOM 627 O O . VAL A 1 95 ? 4.930 1.892 11.074 1.00 77.06 95 VAL A O 1
ATOM 630 N N . ASP A 1 96 ? 4.199 3.903 11.737 1.00 85.38 96 ASP A N 1
ATOM 631 C CA . ASP A 1 96 ? 3.495 3.440 12.935 1.00 85.38 96 ASP A CA 1
ATOM 632 C C . ASP A 1 96 ? 1.976 3.622 12.791 1.00 85.38 96 ASP A C 1
ATOM 634 O O . ASP A 1 96 ? 1.365 4.558 13.311 1.00 85.38 96 ASP A O 1
ATOM 638 N N . VAL A 1 97 ? 1.349 2.709 12.043 1.00 86.50 97 VAL A N 1
ATOM 639 C CA . VAL A 1 97 ? -0.107 2.688 11.833 1.00 86.50 97 VAL A CA 1
ATOM 640 C C . VAL A 1 97 ? -0.843 2.466 13.154 1.00 86.50 97 VAL A C 1
ATOM 642 O O . VAL A 1 97 ? -1.902 3.052 13.368 1.00 86.50 97 VAL A O 1
ATOM 645 N N . ALA A 1 98 ? -0.293 1.653 14.056 1.00 87.81 98 ALA A N 1
ATOM 646 C CA . ALA A 1 98 ? -0.886 1.417 15.368 1.00 87.81 98 ALA A CA 1
ATOM 647 C C . ALA A 1 98 ? -0.948 2.705 16.208 1.00 87.81 98 ALA A C 1
ATOM 649 O O . ALA A 1 98 ? -2.015 3.031 16.738 1.00 87.81 98 ALA A O 1
ATOM 650 N N . ALA A 1 99 ? 0.146 3.469 16.288 1.00 86.56 99 ALA A N 1
ATOM 651 C CA . ALA A 1 99 ? 0.150 4.751 16.990 1.00 86.56 99 ALA A CA 1
ATOM 652 C C . ALA A 1 99 ? -0.759 5.786 16.316 1.00 86.56 99 ALA A C 1
ATOM 654 O O . ALA A 1 99 ? -1.470 6.508 17.014 1.00 86.56 99 ALA A O 1
ATOM 655 N N . GLU A 1 100 ? -0.792 5.840 14.980 1.00 86.50 100 GLU A N 1
ATOM 656 C CA . GLU A 1 100 ? -1.713 6.730 14.260 1.00 86.50 100 GLU A CA 1
ATOM 657 C C . GLU A 1 100 ? -3.185 6.390 14.545 1.00 86.50 100 GLU A C 1
ATOM 659 O O . GLU A 1 100 ? -4.001 7.297 14.715 1.00 86.50 100 GLU A O 1
ATOM 664 N N . ILE A 1 101 ? -3.534 5.101 14.636 1.00 85.38 101 ILE A N 1
ATOM 665 C CA . ILE A 1 101 ? -4.881 4.665 15.023 1.00 85.38 101 ILE A CA 1
ATOM 666 C C . ILE A 1 101 ? -5.173 5.083 16.462 1.00 85.38 101 ILE A C 1
ATOM 668 O O . ILE A 1 101 ? -6.212 5.688 16.701 1.00 85.38 101 ILE A O 1
ATOM 672 N N . LEU A 1 102 ? -4.266 4.812 17.404 1.00 90.12 102 LEU A N 1
ATOM 673 C CA . LEU A 1 102 ? -4.434 5.174 18.817 1.00 90.12 102 LEU A CA 1
ATOM 674 C C . LEU A 1 102 ? -4.528 6.679 19.064 1.00 90.12 102 LEU A C 1
ATOM 676 O O . LEU A 1 102 ? -5.172 7.099 20.021 1.00 90.12 102 LEU A O 1
ATOM 680 N N . ALA A 1 103 ? -3.910 7.494 18.212 1.00 89.31 103 ALA A N 1
ATOM 681 C CA . ALA A 1 103 ? -3.994 8.946 18.299 1.00 89.31 103 ALA A CA 1
ATOM 68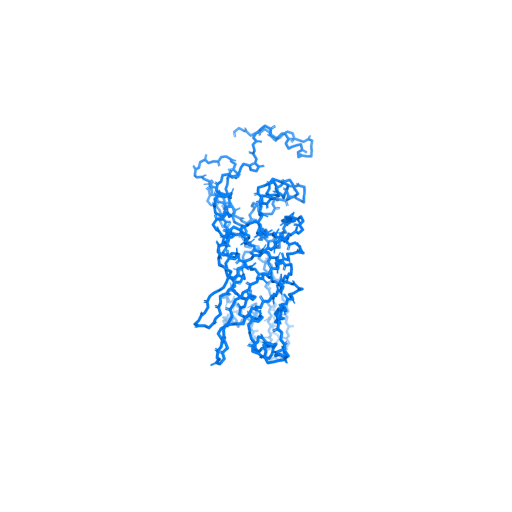2 C C . ALA A 1 103 ? -5.388 9.498 17.938 1.00 89.31 103 ALA A C 1
ATOM 684 O O . ALA A 1 103 ? -5.622 10.699 18.076 1.00 89.31 103 ALA A O 1
ATOM 685 N N . ARG A 1 104 ? -6.314 8.656 17.456 1.00 85.12 104 ARG A N 1
ATOM 686 C CA . ARG A 1 104 ? -7.679 9.065 17.115 1.00 85.12 104 ARG A CA 1
ATOM 687 C C . ARG A 1 104 ? -8.592 9.073 18.333 1.00 85.12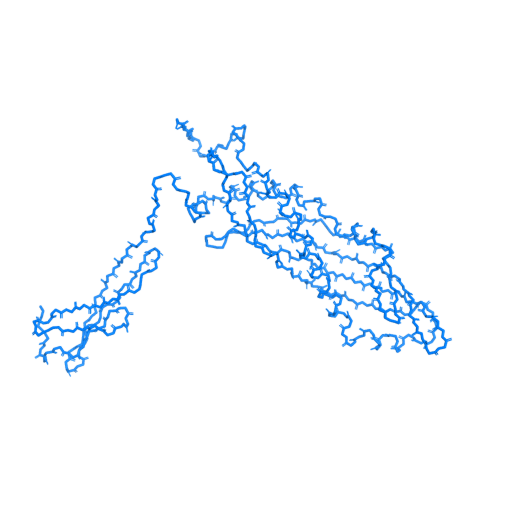 104 ARG A C 1
ATOM 689 O O . ARG A 1 104 ? -8.716 8.078 19.036 1.00 85.12 104 ARG A O 1
ATOM 696 N N . ASP A 1 105 ? -9.370 10.144 18.458 1.00 88.00 105 ASP A N 1
ATOM 697 C CA . ASP A 1 105 ? -10.462 10.217 19.436 1.00 88.00 105 ASP A CA 1
ATOM 698 C C . ASP A 1 105 ? -11.646 9.302 19.067 1.00 88.00 105 ASP A C 1
ATOM 700 O O . ASP A 1 105 ? -12.385 8.840 19.935 1.00 88.00 105 ASP A O 1
ATOM 704 N N . VAL A 1 106 ? -11.853 9.057 17.768 1.00 87.38 106 VAL A N 1
ATOM 705 C CA . VAL A 1 106 ? -12.960 8.257 17.228 1.00 87.38 106 VAL A CA 1
ATOM 706 C C . VAL A 1 106 ? -12.435 7.367 16.109 1.00 87.38 106 VAL A C 1
ATOM 708 O O . VAL A 1 106 ? -11.814 7.844 15.158 1.00 87.38 106 VAL A O 1
ATOM 711 N N . LEU A 1 107 ? -12.709 6.069 16.214 1.00 83.38 107 LEU A N 1
ATOM 712 C CA . LEU A 1 107 ? -12.348 5.072 15.211 1.00 83.38 107 LEU A CA 1
ATOM 713 C C . LEU A 1 107 ? -13.418 4.968 14.121 1.00 83.38 107 LEU A C 1
ATOM 715 O O . LEU A 1 107 ? -13.102 4.922 12.935 1.00 83.38 107 LEU A O 1
ATOM 719 N N . SER A 1 108 ? -14.689 4.948 14.522 1.00 82.62 108 SER A N 1
ATOM 720 C CA . SER A 1 108 ? -15.832 4.939 13.613 1.00 82.62 108 SER A CA 1
ATOM 721 C C . SER A 1 108 ? -17.030 5.623 14.262 1.00 82.62 108 SER A C 1
ATOM 723 O O . SER A 1 108 ? -17.250 5.509 15.469 1.00 82.62 108 SER A O 1
ATOM 725 N N . GLN A 1 109 ? -17.820 6.332 13.460 1.00 82.81 109 GLN A N 1
ATOM 726 C CA . GLN A 1 109 ? -19.063 6.949 13.901 1.00 82.81 109 GLN A CA 1
ATOM 727 C C . GLN A 1 109 ? -20.122 6.826 12.811 1.00 82.81 109 GLN A C 1
ATOM 729 O O . GLN A 1 109 ? -19.940 7.300 11.691 1.00 82.81 109 GLN A O 1
ATOM 734 N N . ASP A 1 110 ? -21.259 6.236 13.165 1.00 81.56 110 ASP A N 1
ATOM 735 C CA . ASP A 1 110 ? -22.475 6.276 12.366 1.00 81.56 110 ASP A CA 1
ATOM 736 C C . ASP A 1 110 ? -23.652 6.835 13.184 1.00 81.56 110 ASP A C 1
ATOM 738 O O . ASP A 1 110 ? -23.501 7.302 14.314 1.00 81.56 110 ASP A O 1
ATOM 742 N N . SER A 1 111 ? -24.849 6.837 12.593 1.00 81.12 111 SER A N 1
ATOM 743 C CA . SER A 1 111 ? -26.057 7.371 13.241 1.00 81.12 111 SER A CA 1
ATOM 744 C C . SER A 1 111 ? -26.458 6.655 14.540 1.00 81.12 111 SER A C 1
ATOM 746 O O . SER A 1 111 ? -27.269 7.192 15.295 1.00 81.12 111 SER A O 1
ATOM 748 N N . ARG A 1 112 ? -25.920 5.461 14.811 1.00 83.56 112 ARG A N 1
ATOM 749 C CA . ARG A 1 112 ? -26.285 4.616 15.953 1.00 83.56 112 ARG A CA 1
ATOM 750 C C . ARG A 1 112 ? -25.098 4.245 16.828 1.00 83.56 112 ARG A C 1
ATOM 752 O O . ARG A 1 112 ? -25.322 3.998 18.006 1.00 83.56 112 ARG A O 1
ATOM 759 N N . CYS A 1 113 ? -23.883 4.188 16.303 1.00 84.81 113 CYS A N 1
ATOM 760 C CA . CYS A 1 113 ? -22.712 3.690 17.008 1.00 84.81 113 CYS A CA 1
ATOM 761 C C . CYS A 1 113 ? -21.540 4.661 16.899 1.00 84.81 113 CYS A C 1
ATOM 763 O O . CYS A 1 113 ? -21.274 5.219 15.838 1.00 84.81 113 CYS A O 1
ATOM 765 N N . ILE A 1 114 ? -20.815 4.816 18.001 1.00 89.44 114 ILE A N 1
ATOM 766 C CA . ILE A 1 114 ? -19.508 5.468 18.038 1.00 89.44 114 ILE A CA 1
ATOM 767 C C . ILE A 1 114 ? -18.511 4.513 18.684 1.00 89.44 114 ILE A C 1
ATOM 769 O O . ILE A 1 114 ? -18.820 3.925 19.723 1.00 89.44 114 ILE A O 1
ATOM 773 N N . THR A 1 115 ? -17.346 4.346 18.070 1.00 89.69 115 THR A N 1
ATOM 774 C CA . THR A 1 115 ? -16.240 3.542 18.596 1.00 89.69 115 THR A CA 1
ATOM 775 C C . THR A 1 115 ? -14.971 4.375 18.690 1.00 89.69 115 THR A C 1
ATOM 777 O O . THR A 1 115 ? -14.787 5.333 17.938 1.00 89.69 115 THR A O 1
ATOM 780 N N . TRP A 1 116 ? -14.089 4.014 19.613 1.00 93.62 116 TRP A N 1
ATOM 781 C CA . TRP A 1 116 ? -12.795 4.648 19.835 1.00 93.62 116 TRP A CA 1
ATOM 782 C C . TRP A 1 116 ? -11.737 3.575 20.113 1.00 93.62 116 TRP A C 1
ATOM 784 O O . TRP A 1 116 ? -12.054 2.527 20.688 1.00 93.62 116 TRP A O 1
ATOM 794 N N . PRO A 1 117 ? -10.488 3.801 19.684 1.00 93.38 117 PRO A N 1
ATOM 795 C CA . PRO A 1 117 ? -9.408 2.862 19.927 1.00 93.38 117 PRO A CA 1
ATOM 796 C C . PRO A 1 117 ? -9.017 2.900 21.409 1.00 93.38 117 PRO A C 1
ATOM 798 O O . PRO A 1 117 ? -9.054 3.949 22.053 1.00 93.38 117 PRO A O 1
ATOM 801 N N . VAL A 1 118 ? -8.652 1.746 21.955 1.00 96.19 118 VAL A N 1
ATOM 802 C CA . VAL A 1 118 ? -8.181 1.616 23.343 1.00 96.19 118 VAL A CA 1
ATOM 803 C C . VAL A 1 118 ? -6.765 1.061 23.370 1.00 96.19 118 VAL A C 1
ATOM 805 O O . VAL A 1 118 ? -5.926 1.534 24.132 1.00 96.19 118 VAL A O 1
ATOM 808 N N . GLU A 1 119 ? -6.485 0.094 22.502 1.00 96.50 119 GLU A N 1
ATOM 809 C CA . GLU A 1 119 ? -5.157 -0.479 22.327 1.00 96.50 119 GLU A CA 1
ATOM 810 C C . GLU A 1 119 ? -4.921 -0.733 20.839 1.00 96.50 119 GLU A C 1
ATOM 812 O O . GLU A 1 119 ? -5.824 -1.158 20.121 1.00 96.50 119 GLU A O 1
ATOM 817 N N . ALA A 1 120 ? -3.707 -0.479 20.366 1.00 94.69 120 ALA A N 1
ATOM 818 C CA . ALA A 1 120 ? -3.274 -0.909 19.051 1.00 94.69 120 ALA A CA 1
ATOM 819 C C . ALA A 1 120 ? -1.811 -1.325 19.102 1.00 94.69 120 ALA A C 1
ATOM 821 O O . ALA A 1 120 ? -1.002 -0.742 19.825 1.00 94.69 120 ALA A O 1
ATOM 822 N N . SER A 1 121 ? -1.474 -2.329 18.309 1.00 95.56 121 SER A N 1
ATOM 823 C CA . SER A 1 121 ? -0.102 -2.769 18.112 1.00 95.56 121 SER A CA 1
ATOM 824 C C . SER A 1 121 ? 0.095 -3.237 16.678 1.00 95.56 121 SER A C 1
ATOM 826 O O . SER A 1 121 ? -0.858 -3.561 15.968 1.00 95.56 121 SER A O 1
ATOM 828 N N . GLN A 1 122 ? 1.348 -3.253 16.247 1.00 93.19 122 GLN A N 1
ATOM 829 C CA . GLN A 1 122 ? 1.753 -3.817 14.971 1.00 93.19 122 GLN A CA 1
ATOM 830 C C . GLN A 1 122 ? 3.087 -4.539 15.132 1.00 93.19 122 GLN A C 1
ATOM 832 O O . GLN A 1 122 ? 3.869 -4.267 16.047 1.00 93.19 122 GLN A O 1
ATOM 837 N N . GLY A 1 123 ? 3.356 -5.471 14.228 1.00 91.75 123 GLY A N 1
ATOM 838 C CA . GLY A 1 123 ? 4.677 -6.054 14.074 1.00 91.75 123 GLY A CA 1
ATOM 839 C C . GLY A 1 123 ? 5.654 -5.087 13.406 1.00 91.75 123 GLY A C 1
ATOM 840 O O . GLY A 1 123 ? 5.302 -3.995 12.965 1.00 91.75 123 GLY A O 1
ATOM 841 N N . GLN A 1 124 ? 6.912 -5.516 13.325 1.00 89.50 124 GLN A N 1
ATOM 842 C CA . GLN A 1 124 ? 7.963 -4.745 12.669 1.00 89.50 124 GLN A CA 1
ATOM 843 C C . GLN A 1 124 ? 7.647 -4.567 11.183 1.00 89.50 124 GLN A C 1
ATOM 845 O O . GLN A 1 124 ? 7.370 -5.552 10.492 1.00 89.50 124 GLN A O 1
ATOM 850 N N . VAL A 1 125 ? 7.702 -3.320 10.714 1.00 87.75 125 VAL A N 1
ATOM 851 C CA . VAL A 1 125 ? 7.491 -2.984 9.306 1.00 87.75 125 VAL A CA 1
ATOM 852 C C . VAL A 1 125 ? 8.590 -3.629 8.474 1.00 87.75 125 VAL A C 1
ATOM 854 O O . VAL A 1 125 ? 9.774 -3.554 8.800 1.00 87.75 125 VAL A O 1
ATOM 857 N N . GLN A 1 126 ? 8.185 -4.295 7.403 1.00 87.19 126 GLN A N 1
ATOM 858 C CA . GLN A 1 126 ? 9.081 -4.939 6.457 1.00 87.19 126 GLN A CA 1
ATOM 859 C C . GLN A 1 126 ? 8.983 -4.196 5.138 1.00 87.19 126 GLN A C 1
ATOM 861 O O . GLN A 1 126 ? 7.889 -3.973 4.626 1.00 87.19 126 GLN A O 1
ATOM 866 N N . VAL A 1 127 ? 10.127 -3.831 4.579 1.00 83.00 127 VAL A N 1
ATOM 867 C CA . VAL A 1 127 ? 10.194 -3.103 3.317 1.00 83.00 127 VAL A CA 1
ATOM 868 C C . VAL A 1 127 ? 11.005 -3.927 2.345 1.00 83.00 127 VAL A C 1
ATOM 870 O O . VAL A 1 127 ? 12.073 -4.440 2.682 1.00 83.00 127 VAL A O 1
ATOM 873 N N . ARG A 1 128 ? 10.473 -4.090 1.140 1.00 83.38 128 ARG A N 1
ATOM 874 C CA . ARG A 1 128 ? 11.108 -4.867 0.087 1.00 83.38 128 ARG A CA 1
ATOM 875 C C . ARG A 1 128 ? 10.937 -4.167 -1.246 1.00 83.38 128 ARG A C 1
ATOM 877 O O . ARG A 1 128 ? 9.870 -3.643 -1.551 1.00 83.38 128 ARG A O 1
ATOM 884 N N . LEU A 1 129 ? 11.995 -4.206 -2.042 1.00 79.25 129 LEU A N 1
ATOM 885 C CA . LEU A 1 129 ? 11.940 -3.857 -3.447 1.00 79.25 129 LEU A CA 1
ATOM 886 C C . LEU A 1 129 ? 11.903 -5.134 -4.281 1.00 79.25 129 LEU A C 1
ATOM 888 O O . LEU A 1 129 ? 12.709 -6.038 -4.069 1.00 79.25 129 LEU A O 1
ATOM 892 N N . ASP A 1 130 ? 10.977 -5.188 -5.227 1.00 80.06 130 ASP A N 1
ATOM 893 C CA . ASP A 1 130 ? 10.845 -6.273 -6.190 1.00 80.06 130 ASP A CA 1
ATOM 894 C C . ASP A 1 130 ? 11.031 -5.711 -7.605 1.00 80.06 130 ASP A C 1
ATOM 896 O O . ASP A 1 130 ? 10.468 -4.674 -7.954 1.00 80.06 130 ASP A O 1
ATOM 900 N N . LEU A 1 131 ? 11.816 -6.399 -8.431 1.00 73.56 131 LEU A N 1
ATOM 901 C CA . LEU A 1 131 ? 11.890 -6.128 -9.865 1.00 73.56 131 LEU A CA 1
ATOM 902 C C . LEU A 1 131 ? 10.969 -7.105 -10.596 1.00 73.56 131 LEU A C 1
ATOM 904 O O . LEU A 1 131 ? 11.184 -8.316 -10.541 1.00 73.56 131 LEU A O 1
ATOM 908 N N . ASP A 1 132 ? 9.968 -6.578 -11.299 1.00 76.00 132 ASP A N 1
ATOM 909 C CA . ASP A 1 132 ? 9.118 -7.351 -12.207 1.00 76.00 132 ASP A CA 1
ATOM 910 C C . ASP A 1 132 ? 9.325 -6.850 -13.641 1.00 76.00 132 ASP A C 1
ATOM 912 O O . ASP A 1 132 ? 8.794 -5.821 -14.071 1.00 76.00 132 ASP A O 1
ATOM 916 N N . GLY A 1 133 ? 10.198 -7.540 -14.376 1.00 72.81 133 GLY A N 1
ATOM 917 C CA . GLY A 1 133 ? 10.638 -7.113 -15.701 1.00 72.81 133 GLY A CA 1
ATOM 918 C C . GLY A 1 133 ? 11.400 -5.785 -15.651 1.00 72.81 133 GLY A C 1
ATOM 919 O O . GLY A 1 133 ? 12.549 -5.744 -15.222 1.00 72.81 133 GLY A O 1
ATOM 920 N N . ALA A 1 134 ? 10.774 -4.711 -16.140 1.00 66.25 134 ALA A N 1
ATOM 921 C CA . ALA A 1 134 ? 11.336 -3.356 -16.127 1.00 66.25 134 ALA A CA 1
ATOM 922 C C . ALA A 1 134 ? 10.716 -2.452 -15.046 1.00 66.25 134 ALA A C 1
ATOM 924 O O . ALA A 1 134 ? 11.102 -1.286 -14.941 1.00 66.25 134 ALA A O 1
ATOM 925 N N . ASP A 1 135 ? 9.754 -2.965 -14.277 1.00 73.06 135 ASP A N 1
ATOM 926 C CA . ASP A 1 135 ? 9.060 -2.210 -13.243 1.00 73.06 135 ASP A CA 1
ATOM 927 C C . ASP A 1 135 ? 9.688 -2.494 -11.872 1.00 73.06 135 ASP A C 1
ATOM 929 O O . ASP A 1 135 ? 9.847 -3.645 -11.462 1.00 73.06 135 ASP A O 1
ATOM 933 N N . LEU A 1 136 ? 10.035 -1.422 -11.156 1.00 77.44 136 LEU A N 1
ATOM 934 C CA . LEU A 1 136 ? 10.478 -1.484 -9.767 1.00 77.44 136 LEU A CA 1
ATOM 935 C C . LEU A 1 136 ? 9.260 -1.321 -8.858 1.00 77.44 136 LEU A C 1
ATOM 937 O O . LEU A 1 136 ? 8.571 -0.302 -8.913 1.00 77.44 136 LEU A O 1
ATOM 941 N N . TRP A 1 137 ? 9.010 -2.302 -8.005 1.00 84.50 137 TRP A N 1
ATOM 942 C CA . TRP A 1 137 ? 7.909 -2.310 -7.052 1.00 84.50 137 TRP A CA 1
ATOM 943 C C . TRP A 1 137 ? 8.431 -2.159 -5.633 1.00 84.50 137 TRP A C 1
ATOM 945 O O . TRP A 1 137 ? 9.374 -2.831 -5.233 1.00 84.50 137 TRP A O 1
ATOM 955 N N . LEU A 1 138 ? 7.787 -1.287 -4.868 1.00 84.75 138 LEU A N 1
ATOM 956 C CA . LEU A 1 138 ? 7.956 -1.175 -3.429 1.00 84.75 138 LEU A CA 1
ATOM 957 C C . LEU A 1 138 ? 6.812 -1.915 -2.744 1.00 84.75 138 LEU A C 1
ATOM 959 O O . LEU A 1 138 ? 5.642 -1.592 -2.963 1.00 84.75 138 LEU A O 1
ATOM 963 N N . ASN A 1 139 ? 7.174 -2.881 -1.909 1.00 90.12 139 ASN A N 1
ATOM 964 C CA . ASN A 1 139 ? 6.291 -3.539 -0.965 1.00 90.12 139 ASN A CA 1
ATOM 965 C C . ASN A 1 139 ? 6.625 -3.051 0.448 1.00 90.12 139 ASN A C 1
ATOM 967 O O . ASN A 1 139 ? 7.762 -3.195 0.902 1.00 90.12 139 ASN A O 1
ATOM 971 N N . ILE A 1 140 ? 5.628 -2.504 1.139 1.00 89.25 140 ILE A N 1
ATOM 972 C CA . ILE A 1 140 ? 5.682 -2.240 2.577 1.00 89.25 140 ILE A CA 1
ATOM 973 C C . ILE A 1 140 ? 4.675 -3.168 3.244 1.00 89.25 140 ILE A C 1
ATOM 975 O O . ILE A 1 140 ? 3.468 -3.055 3.018 1.00 89.25 140 ILE A O 1
ATOM 979 N N . ARG A 1 141 ? 5.167 -4.068 4.087 1.00 93.06 141 ARG A N 1
ATOM 980 C CA . ARG A 1 141 ? 4.359 -5.015 4.841 1.00 93.06 141 ARG A CA 1
ATOM 981 C C . ARG A 1 141 ? 4.349 -4.653 6.318 1.00 93.06 141 ARG A C 1
ATOM 983 O O . ARG A 1 141 ? 5.395 -4.560 6.953 1.00 93.06 141 ARG A O 1
ATOM 990 N N . ILE A 1 142 ? 3.150 -4.526 6.874 1.00 92.69 142 ILE A N 1
ATOM 991 C CA . ILE A 1 142 ? 2.900 -4.277 8.296 1.00 92.69 142 ILE A CA 1
ATOM 992 C C . ILE A 1 142 ? 2.223 -5.534 8.854 1.00 92.69 142 ILE A C 1
ATOM 994 O O . ILE A 1 142 ? 1.012 -5.718 8.684 1.00 92.69 142 ILE A O 1
ATOM 998 N N . PRO A 1 143 ? 2.996 -6.470 9.432 1.00 94.81 143 PRO A N 1
ATOM 999 C CA . PRO A 1 143 ? 2.449 -7.709 9.960 1.00 94.81 143 PRO A CA 1
ATOM 1000 C C . PRO A 1 143 ? 1.748 -7.476 11.298 1.00 94.81 143 PRO A C 1
ATOM 1002 O O . PRO A 1 143 ? 2.110 -6.571 12.041 1.00 94.81 143 PRO A O 1
ATOM 1005 N N . ASN A 1 144 ? 0.806 -8.355 11.641 1.00 94.31 144 ASN A N 1
ATOM 1006 C CA . ASN A 1 144 ? 0.188 -8.432 12.970 1.00 94.31 144 ASN A CA 1
ATOM 1007 C C . ASN A 1 144 ? -0.375 -7.095 13.483 1.00 94.31 144 ASN A C 1
ATOM 1009 O O . ASN A 1 144 ? -0.227 -6.788 14.663 1.00 94.31 144 ASN A O 1
ATOM 1013 N N . LEU A 1 145 ? -0.995 -6.297 12.608 1.00 94.62 145 LEU A N 1
ATOM 1014 C CA . LEU A 1 145 ? -1.780 -5.156 13.058 1.00 94.62 145 LEU A CA 1
ATOM 1015 C C . LEU A 1 145 ? -2.938 -5.691 13.901 1.00 94.62 145 LEU A C 1
ATOM 1017 O O . LEU A 1 145 ? -3.694 -6.546 13.437 1.00 94.62 145 LEU A O 1
ATOM 1021 N N . TYR A 1 146 ? -3.068 -5.177 15.113 1.00 95.44 146 TYR A N 1
ATOM 1022 C CA . TYR A 1 146 ? -4.143 -5.485 16.042 1.00 95.44 146 TYR A CA 1
ATOM 1023 C C . TYR A 1 146 ? -4.644 -4.187 16.657 1.00 95.44 146 TYR A C 1
ATOM 1025 O O . TYR A 1 146 ? -3.847 -3.341 17.062 1.00 95.44 146 TYR A O 1
ATOM 1033 N N . VAL A 1 147 ? -5.961 -4.038 16.730 1.00 94.12 147 VAL A N 1
ATOM 1034 C CA . VAL A 1 147 ? -6.637 -2.895 17.332 1.00 94.12 147 VAL A CA 1
ATOM 1035 C C . VAL A 1 147 ? -7.768 -3.418 18.200 1.00 94.12 147 VAL A C 1
ATOM 1037 O O . VAL A 1 147 ? -8.709 -4.020 17.688 1.00 94.12 147 VAL A O 1
ATOM 1040 N N . TYR A 1 148 ? -7.700 -3.135 19.495 1.00 94.94 148 TYR A N 1
ATOM 1041 C CA . TYR A 1 148 ? -8.827 -3.251 20.407 1.00 94.94 148 TYR A CA 1
ATOM 1042 C C . TYR A 1 148 ? -9.529 -1.899 20.506 1.00 94.94 148 TYR A C 1
ATOM 1044 O O . TYR A 1 148 ? -8.898 -0.850 20.700 1.00 94.94 148 TYR A O 1
ATOM 1052 N N . PHE A 1 149 ? -10.847 -1.921 20.374 1.00 93.31 149 PHE A N 1
ATOM 1053 C CA . PHE A 1 149 ? -11.680 -0.735 20.443 1.00 93.31 149 PHE A CA 1
ATOM 1054 C C . PHE A 1 149 ? -12.874 -0.957 21.359 1.00 93.31 149 PHE A C 1
ATOM 1056 O O . PHE A 1 149 ? -13.384 -2.064 21.530 1.00 93.31 149 PHE A O 1
ATOM 1063 N N . GLU A 1 150 ? -13.360 0.143 21.909 1.00 94.12 150 GLU A N 1
ATOM 1064 C CA . GLU A 1 150 ? -14.607 0.182 22.656 1.00 94.12 150 GLU A CA 1
ATOM 1065 C C . GLU A 1 150 ? -15.577 1.130 21.974 1.00 94.12 150 GLU A C 1
ATOM 1067 O O . GLU A 1 150 ? -15.215 1.921 21.103 1.00 94.12 150 GLU A O 1
ATOM 1072 N N . GLY A 1 151 ? -16.847 1.036 22.335 1.00 91.00 151 GLY A N 1
ATOM 1073 C CA . GLY A 1 151 ? -17.852 1.888 21.742 1.00 91.00 151 GLY A CA 1
ATOM 1074 C C . GLY A 1 151 ? -19.167 1.906 22.481 1.00 91.00 151 GLY A C 1
ATOM 1075 O O . GLY A 1 151 ? -19.407 1.185 23.453 1.00 91.00 151 GLY A O 1
ATOM 1076 N N . ARG A 1 152 ? -20.057 2.753 21.978 1.00 89.94 152 ARG A N 1
ATOM 1077 C CA . ARG A 1 152 ? -21.440 2.860 22.428 1.00 89.94 152 ARG A CA 1
ATOM 1078 C C . ARG A 1 152 ? -22.369 2.853 21.236 1.00 89.94 152 ARG A C 1
ATOM 1080 O O . ARG A 1 152 ? -22.249 3.697 20.353 1.00 89.94 152 ARG A O 1
ATOM 1087 N N . CYS A 1 153 ? -23.335 1.946 21.274 1.00 85.75 153 CYS A N 1
ATOM 1088 C CA . CYS A 1 153 ? -24.390 1.845 20.277 1.00 85.75 153 CYS A CA 1
ATOM 1089 C C . CYS A 1 153 ? -25.758 2.177 20.872 1.00 85.75 153 CYS A C 1
ATOM 1091 O O . CYS A 1 153 ? -26.050 1.841 22.019 1.00 85.75 153 CYS A O 1
ATOM 1093 N N . GLN A 1 154 ? -26.620 2.817 20.090 1.00 83.69 154 GLN A N 1
ATOM 1094 C CA . GLN A 1 154 ? -28.022 3.022 20.423 1.00 83.69 154 GLN A CA 1
ATOM 1095 C C . GLN A 1 154 ? -28.778 1.697 20.294 1.00 83.69 154 GLN A C 1
ATOM 1097 O O . GLN A 1 154 ? -28.939 1.156 19.199 1.00 83.69 154 GLN A O 1
ATOM 1102 N N . GLY A 1 155 ? -29.248 1.181 21.426 1.00 72.06 155 GLY A N 1
ATOM 1103 C CA . GLY A 1 155 ? -30.276 0.150 21.482 1.00 72.06 155 GLY A CA 1
ATOM 1104 C C . GLY A 1 155 ? -31.681 0.755 21.464 1.00 72.06 155 GLY A C 1
ATOM 1105 O O . GLY A 1 155 ? -31.860 1.970 21.445 1.00 72.06 155 GLY A O 1
ATOM 1106 N N . LEU A 1 156 ? -32.699 -0.109 21.513 1.00 74.12 156 LEU A N 1
ATOM 1107 C CA . LEU A 1 156 ? -34.109 0.295 21.421 1.00 74.12 156 LEU A CA 1
ATOM 1108 C C . LEU A 1 156 ? -34.552 1.260 22.541 1.00 74.12 156 LEU A C 1
ATOM 1110 O O . LEU A 1 156 ? -35.461 2.058 22.340 1.00 74.12 156 LEU A O 1
ATOM 1114 N N . LEU A 1 157 ? -33.941 1.151 23.728 1.00 76.62 157 LEU A N 1
ATOM 1115 C CA . LEU A 1 157 ? -34.330 1.886 24.942 1.00 76.62 157 LEU A CA 1
ATOM 1116 C C . LEU A 1 157 ? -33.139 2.465 25.732 1.00 76.62 157 LEU A C 1
ATOM 1118 O O . LEU A 1 157 ? -33.347 3.211 26.685 1.00 76.62 157 LEU A O 1
ATOM 1122 N N . SER A 1 158 ? -31.898 2.122 25.377 1.00 80.50 158 SER A N 1
ATOM 1123 C CA . SER A 1 158 ? -30.689 2.561 26.087 1.00 80.50 158 SER A CA 1
ATOM 1124 C C . SER A 1 158 ? -29.450 2.473 25.197 1.00 80.50 158 SER A C 1
ATOM 1126 O O . SER A 1 158 ? -29.451 1.788 24.175 1.00 80.50 158 SER A O 1
ATOM 1128 N N . THR A 1 159 ? -28.374 3.159 25.588 1.00 83.56 159 THR A N 1
ATOM 1129 C CA . THR A 1 159 ? -27.055 2.968 24.980 1.00 83.56 159 THR A CA 1
ATOM 1130 C C . THR A 1 159 ? -26.389 1.717 25.533 1.00 83.56 159 THR A C 1
ATOM 1132 O O . THR A 1 159 ? -26.480 1.415 26.725 1.00 83.56 159 THR A O 1
ATOM 1135 N N . ILE A 1 160 ? -25.720 0.983 24.653 1.00 85.75 160 ILE A N 1
ATOM 1136 C CA . ILE A 1 160 ? -25.128 -0.314 24.949 1.00 85.75 160 ILE A CA 1
ATOM 1137 C C . ILE A 1 160 ? -23.624 -0.212 24.724 1.00 85.75 160 ILE A C 1
ATOM 1139 O O . ILE A 1 160 ? -23.213 0.175 23.626 1.00 85.75 160 ILE A O 1
ATOM 1143 N N . PRO A 1 161 ? -22.806 -0.518 25.744 1.00 88.62 161 PRO A N 1
ATOM 1144 C CA . PRO A 1 161 ? -21.366 -0.561 25.584 1.00 88.62 161 PRO A CA 1
ATOM 1145 C C . PRO A 1 161 ? -20.967 -1.803 24.782 1.00 88.62 161 PRO A C 1
ATOM 1147 O O . PRO A 1 161 ? -21.420 -2.918 25.071 1.00 88.62 161 PRO A O 1
ATOM 1150 N N . ILE A 1 162 ? -20.107 -1.597 23.794 1.00 88.69 162 ILE A N 1
ATOM 1151 C CA . ILE A 1 162 ? -19.518 -2.652 22.973 1.00 88.69 162 ILE A CA 1
ATOM 1152 C C . ILE A 1 162 ? -17.999 -2.618 23.106 1.00 88.69 162 ILE A C 1
ATOM 1154 O O . ILE A 1 162 ? -17.418 -1.561 23.351 1.00 88.69 162 ILE A O 1
ATOM 1158 N N . GLY A 1 163 ? -17.388 -3.781 22.953 1.00 90.81 163 GLY A N 1
ATOM 1159 C CA . GLY A 1 163 ? -15.964 -3.951 22.719 1.00 90.81 163 GLY A CA 1
ATOM 1160 C C . GLY A 1 163 ? -15.786 -4.680 21.398 1.00 90.81 163 GLY A C 1
ATOM 1161 O O . GLY A 1 163 ? -16.711 -5.341 20.919 1.00 90.81 163 GLY A O 1
ATOM 1162 N N . GLY A 1 164 ? -14.623 -4.547 20.796 1.00 90.88 164 GLY A N 1
ATOM 1163 C CA . GLY A 1 164 ? -14.299 -5.300 19.606 1.00 90.88 164 GLY A CA 1
ATOM 1164 C C . GLY A 1 164 ? -12.816 -5.289 19.330 1.00 90.88 164 GLY A C 1
ATOM 1165 O O . GLY A 1 164 ? -12.057 -4.492 19.883 1.00 90.88 164 GLY A O 1
ATOM 1166 N N . GLU A 1 165 ? -12.423 -6.191 18.452 1.00 92.81 165 GLU A N 1
ATOM 1167 C CA . GLU A 1 165 ? -11.064 -6.286 17.965 1.00 92.81 165 GLU A CA 1
ATOM 1168 C C . GLU A 1 165 ? -11.067 -6.375 16.448 1.00 92.81 165 GLU A C 1
ATOM 1170 O O . GLU A 1 165 ? -11.975 -6.936 15.827 1.00 92.81 165 GLU A O 1
ATOM 1175 N N . MET A 1 166 ? -10.044 -5.796 15.841 1.00 91.38 166 MET A N 1
ATOM 1176 C CA . MET A 1 166 ? -9.808 -5.929 14.418 1.00 91.38 166 MET A CA 1
ATOM 1177 C C . MET A 1 166 ? -8.321 -5.980 14.130 1.00 91.38 166 MET A C 1
ATOM 1179 O O . MET A 1 166 ? -7.511 -5.377 14.836 1.00 91.38 166 MET A O 1
ATOM 1183 N N . GLY A 1 167 ? -7.956 -6.656 13.052 1.00 92.81 167 GLY A N 1
ATOM 1184 C CA . GLY A 1 167 ? -6.557 -6.748 12.696 1.00 92.81 167 GLY A CA 1
ATOM 1185 C C . GLY A 1 167 ? -6.287 -7.579 11.462 1.00 92.81 167 GLY A C 1
ATOM 1186 O O . GLY A 1 167 ? -7.182 -8.143 10.830 1.00 92.81 167 GLY A O 1
ATOM 1187 N N . GLY A 1 168 ? -5.012 -7.646 11.112 1.00 94.31 168 GLY A N 1
ATOM 1188 C CA . GLY A 1 168 ? -4.538 -8.362 9.942 1.00 94.31 168 GLY A CA 1
ATOM 1189 C C . GLY A 1 168 ? -3.108 -7.989 9.584 1.00 94.31 168 GLY A C 1
ATOM 1190 O O . GLY A 1 168 ? -2.350 -7.436 10.375 1.00 94.31 168 GLY A O 1
ATOM 1191 N N . THR A 1 169 ? -2.730 -8.319 8.360 1.00 95.88 169 THR A N 1
ATOM 1192 C CA . THR A 1 169 ? -1.488 -7.874 7.732 1.00 95.88 169 THR A CA 1
ATOM 1193 C C . THR A 1 169 ? -1.837 -6.887 6.636 1.00 95.88 169 THR A C 1
ATOM 1195 O O . THR A 1 169 ? -2.677 -7.194 5.787 1.00 95.88 169 THR A O 1
ATOM 1198 N N . LEU A 1 170 ? -1.192 -5.725 6.646 1.00 93.44 170 LEU A N 1
ATOM 1199 C CA . LEU A 1 170 ? -1.293 -4.763 5.556 1.00 93.44 170 LEU A CA 1
ATOM 1200 C C . LEU A 1 170 ? -0.115 -4.976 4.607 1.00 93.44 170 LEU A C 1
ATOM 1202 O O . LEU A 1 170 ? 1.031 -4.972 5.047 1.00 93.44 170 LEU A O 1
ATOM 1206 N N . ASP A 1 171 ? -0.401 -5.148 3.323 1.00 94.44 171 ASP A N 1
ATOM 1207 C CA . ASP A 1 171 ? 0.597 -5.215 2.255 1.00 94.44 171 ASP A CA 1
ATOM 1208 C C . ASP A 1 171 ? 0.354 -4.045 1.302 1.00 94.44 171 ASP A C 1
ATOM 1210 O O . ASP A 1 171 ? -0.650 -4.006 0.591 1.00 94.44 171 ASP A O 1
ATOM 1214 N N . ILE A 1 172 ? 1.255 -3.071 1.301 1.00 92.00 172 ILE A N 1
ATOM 1215 C CA . ILE A 1 172 ? 1.154 -1.852 0.504 1.00 92.00 172 ILE A CA 1
ATOM 1216 C C . ILE A 1 172 ? 2.103 -1.990 -0.679 1.00 92.00 172 ILE A C 1
ATOM 1218 O O . ILE A 1 172 ? 3.314 -2.088 -0.502 1.00 92.00 172 ILE A O 1
ATOM 1222 N N . TRP A 1 173 ? 1.552 -1.964 -1.886 1.00 92.25 173 TRP A N 1
ATOM 1223 C CA . TRP A 1 173 ? 2.298 -2.081 -3.129 1.00 92.25 173 TRP A CA 1
ATOM 1224 C C . TRP A 1 173 ? 2.236 -0.783 -3.908 1.00 92.25 173 TRP A C 1
ATOM 1226 O O . TRP A 1 173 ? 1.157 -0.241 -4.155 1.00 92.25 173 TRP A O 1
ATOM 1236 N N . THR A 1 174 ? 3.381 -0.298 -4.362 1.00 88.81 174 THR A N 1
ATOM 1237 C CA . THR A 1 174 ? 3.411 0.785 -5.338 1.00 88.81 174 THR A CA 1
ATOM 1238 C C . THR A 1 174 ? 4.518 0.573 -6.349 1.00 88.81 174 THR A C 1
ATOM 1240 O O . THR A 1 174 ? 5.585 0.057 -6.021 1.00 88.81 174 THR A O 1
ATOM 1243 N N . ARG A 1 175 ? 4.273 0.981 -7.592 1.00 87.25 175 ARG A N 1
ATOM 1244 C CA . ARG A 1 175 ? 5.311 0.988 -8.609 1.00 87.25 175 ARG A CA 1
ATOM 1245 C C . ARG A 1 175 ? 6.093 2.283 -8.511 1.00 87.25 175 ARG A C 1
ATOM 1247 O O . ARG A 1 175 ? 5.507 3.363 -8.587 1.00 87.25 175 ARG A O 1
ATOM 1254 N N . LEU A 1 176 ? 7.407 2.162 -8.412 1.00 80.94 176 LEU A N 1
ATOM 1255 C CA . LEU A 1 176 ? 8.348 3.267 -8.432 1.00 80.94 176 LEU A CA 1
ATOM 1256 C C . LEU A 1 176 ? 8.788 3.566 -9.865 1.00 80.94 176 LEU A C 1
ATOM 1258 O O . LEU A 1 176 ? 9.033 2.675 -10.676 1.00 80.94 176 LEU A O 1
ATOM 1262 N N . THR A 1 177 ? 8.898 4.846 -10.193 1.00 74.38 177 THR A N 1
ATOM 1263 C CA . THR A 1 177 ? 9.431 5.321 -11.469 1.00 74.38 177 THR A CA 1
ATOM 1264 C C . THR A 1 177 ? 10.513 6.359 -11.193 1.00 74.38 177 THR A C 1
ATOM 1266 O O . THR A 1 177 ? 10.228 7.348 -10.512 1.00 74.38 177 THR A O 1
ATOM 1269 N N . PRO A 1 178 ? 11.737 6.172 -11.717 1.00 71.31 178 PRO A N 1
ATOM 1270 C CA . PRO A 1 178 ? 12.795 7.169 -11.620 1.00 71.31 178 PRO A CA 1
ATOM 1271 C C . PRO A 1 178 ? 12.309 8.549 -12.082 1.00 71.31 178 PRO A C 1
ATOM 1273 O O . PRO A 1 178 ? 11.724 8.677 -13.160 1.00 71.31 178 PRO A O 1
ATOM 1276 N N . SER A 1 179 ? 12.552 9.585 -11.280 1.00 70.56 179 SER A N 1
ATOM 1277 C CA . SER A 1 179 ? 12.186 10.970 -11.595 1.00 70.56 179 SER A CA 1
ATOM 1278 C C . SER A 1 179 ? 13.415 11.874 -11.486 1.00 70.56 179 SER A C 1
ATOM 1280 O O . SER A 1 179 ? 13.483 12.689 -10.567 1.00 70.56 179 SER A O 1
ATOM 1282 N N . PRO A 1 180 ? 14.396 11.742 -12.399 1.00 65.69 180 PRO A N 1
ATOM 1283 C CA . PRO A 1 180 ? 15.617 12.536 -12.346 1.00 65.69 180 PRO A CA 1
ATOM 1284 C C . PRO A 1 180 ? 15.294 14.031 -12.418 1.00 65.69 180 PRO A C 1
ATOM 1286 O O . PRO A 1 180 ? 14.460 14.466 -13.220 1.00 65.69 180 PRO A O 1
ATOM 1289 N N . GLN A 1 181 ? 15.955 14.824 -11.576 1.00 65.62 181 GLN A N 1
ATOM 1290 C CA . GLN A 1 181 ? 15.902 16.277 -11.691 1.00 65.62 181 GLN A CA 1
ATOM 1291 C C . GLN A 1 181 ? 16.704 16.729 -12.919 1.00 65.62 181 GLN A C 1
ATOM 1293 O O . GLN A 1 181 ? 17.719 16.131 -13.278 1.00 65.62 181 GLN A O 1
ATOM 1298 N N . 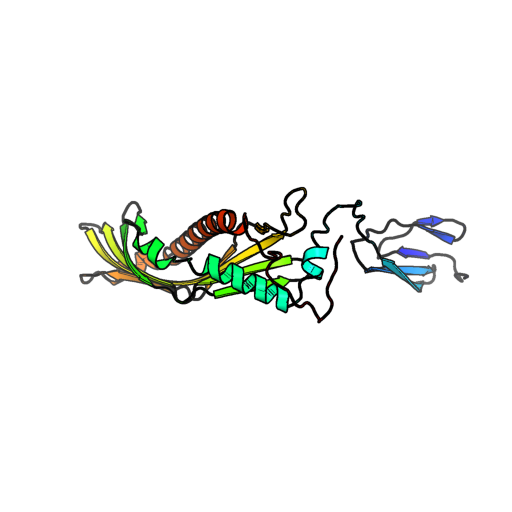ALA A 1 182 ? 16.245 17.788 -13.588 1.00 62.03 182 ALA A N 1
ATOM 1299 C CA . ALA A 1 182 ? 16.922 18.309 -14.770 1.00 62.03 182 ALA A CA 1
ATOM 1300 C C . ALA A 1 182 ? 18.341 18.789 -14.410 1.00 62.03 182 ALA A C 1
ATOM 1302 O O . ALA A 1 182 ? 18.496 19.694 -13.595 1.00 62.03 182 ALA A O 1
ATOM 1303 N N . GLY A 1 183 ? 19.360 18.189 -15.035 1.00 61.97 183 GLY A N 1
ATOM 1304 C CA . GLY A 1 183 ? 20.770 18.504 -14.783 1.00 61.97 183 GLY A CA 1
ATOM 1305 C C . GLY A 1 183 ? 21.405 17.755 -13.606 1.00 61.97 183 GLY A C 1
ATOM 1306 O O . GLY A 1 183 ? 22.528 18.085 -13.243 1.00 61.97 183 GLY A O 1
ATOM 1307 N N . ALA A 1 184 ? 20.716 16.775 -13.011 1.00 56.69 184 ALA A N 1
ATOM 1308 C CA . ALA A 1 184 ? 21.307 15.909 -11.996 1.00 56.69 184 ALA A CA 1
ATOM 1309 C C . ALA A 1 184 ? 22.134 14.782 -12.639 1.00 56.69 184 ALA A C 1
ATOM 1311 O O . ALA A 1 184 ? 21.648 14.063 -13.513 1.00 56.69 184 ALA A O 1
ATOM 1312 N N . ASP A 1 185 ? 23.361 14.598 -12.149 1.00 52.53 185 ASP A N 1
ATOM 1313 C CA . ASP A 1 185 ? 24.258 13.506 -12.562 1.00 52.53 185 ASP A CA 1
ATOM 1314 C C . ASP A 1 185 ? 23.858 12.145 -11.951 1.00 52.53 185 ASP A C 1
ATOM 1316 O O . ASP A 1 185 ? 24.329 11.097 -12.392 1.00 52.53 185 ASP A O 1
ATOM 1320 N N . CYS A 1 186 ? 22.968 12.153 -10.950 1.00 53.75 186 CYS A N 1
ATOM 1321 C CA . CYS A 1 186 ? 22.503 10.980 -10.209 1.00 53.75 186 CYS A CA 1
ATOM 1322 C C . CYS A 1 186 ? 20.970 10.926 -10.130 1.00 53.75 186 CYS A C 1
ATOM 1324 O O . CYS A 1 186 ? 20.277 11.940 -10.239 1.00 53.75 186 CYS A O 1
ATOM 1326 N N . LEU A 1 187 ? 20.434 9.729 -9.880 1.00 59.38 187 LEU A N 1
ATOM 1327 C CA . LEU A 1 187 ? 19.022 9.553 -9.557 1.00 59.38 187 LEU A CA 1
ATOM 1328 C C . LEU A 1 187 ? 18.767 9.972 -8.103 1.00 59.38 187 LEU A C 1
ATOM 1330 O O . LEU A 1 187 ? 19.232 9.305 -7.182 1.00 59.38 187 LEU A O 1
ATOM 1334 N N . THR A 1 188 ? 18.030 11.066 -7.920 1.00 63.97 188 THR A N 1
ATOM 1335 C CA . THR A 1 188 ? 17.775 11.684 -6.606 1.00 63.97 188 THR A CA 1
ATOM 1336 C C . THR A 1 188 ? 16.313 11.638 -6.162 1.00 63.97 188 THR A C 1
ATOM 1338 O O . THR A 1 188 ? 15.982 12.111 -5.081 1.00 63.97 188 THR A O 1
ATOM 1341 N N . ALA A 1 189 ? 15.416 11.105 -6.997 1.00 65.88 189 ALA A N 1
ATOM 1342 C CA . ALA A 1 189 ? 13.996 11.056 -6.681 1.00 65.88 189 ALA A CA 1
ATOM 1343 C C . ALA A 1 189 ? 13.274 9.922 -7.409 1.00 65.88 189 ALA A C 1
ATOM 1345 O O . ALA A 1 189 ? 13.601 9.561 -8.550 1.00 65.88 189 ALA A O 1
ATOM 1346 N N . PHE A 1 190 ? 12.220 9.425 -6.768 1.00 75.50 190 PHE A N 1
ATOM 1347 C CA . PHE A 1 190 ? 11.273 8.484 -7.352 1.00 75.50 190 PHE A CA 1
ATOM 1348 C C . PHE A 1 190 ? 9.866 9.066 -7.305 1.00 75.50 190 PHE A C 1
ATOM 1350 O O . PHE A 1 190 ? 9.442 9.673 -6.328 1.00 75.50 190 PHE A O 1
ATOM 1357 N N . ARG A 1 191 ? 9.110 8.845 -8.377 1.00 79.75 191 ARG A N 1
ATOM 1358 C CA . ARG A 1 191 ? 7.650 8.952 -8.355 1.00 79.75 191 ARG A CA 1
ATOM 1359 C C . ARG A 1 191 ? 7.070 7.583 -8.066 1.00 79.75 191 ARG A C 1
ATOM 1361 O O . ARG A 1 191 ? 7.705 6.572 -8.356 1.00 79.75 191 ARG A O 1
ATOM 1368 N N . HIS A 1 192 ? 5.847 7.553 -7.565 1.00 83.88 192 HIS A N 1
ATOM 1369 C CA . HIS A 1 192 ? 5.145 6.310 -7.303 1.00 83.88 192 HIS A CA 1
ATOM 1370 C C . HIS A 1 192 ? 3.727 6.345 -7.881 1.00 83.88 192 HIS A C 1
ATOM 1372 O O . HIS A 1 192 ? 3.141 7.414 -8.075 1.00 83.88 192 HIS A O 1
ATOM 1378 N N . THR A 1 193 ? 3.164 5.177 -8.181 1.00 89.44 193 THR A N 1
ATOM 1379 C CA . THR A 1 193 ? 1.735 5.058 -8.506 1.00 89.44 193 THR A CA 1
ATOM 1380 C C . THR A 1 193 ? 0.884 5.159 -7.240 1.00 89.44 193 THR A C 1
ATOM 1382 O O . THR A 1 193 ? 1.397 5.041 -6.125 1.00 89.44 193 THR A O 1
ATOM 1385 N N . ALA A 1 194 ? -0.432 5.331 -7.388 1.00 89.19 194 ALA A N 1
ATOM 1386 C CA . ALA A 1 194 ? -1.348 5.199 -6.256 1.00 89.19 194 ALA A CA 1
ATOM 1387 C C . ALA A 1 194 ? -1.114 3.839 -5.558 1.00 89.19 194 ALA A C 1
ATOM 1389 O O . ALA A 1 194 ? -1.131 2.816 -6.253 1.00 89.19 194 ALA A O 1
ATOM 1390 N N . PRO A 1 195 ? -0.840 3.811 -4.239 1.00 90.38 195 PRO A N 1
ATOM 1391 C CA . PRO A 1 195 ? -0.581 2.564 -3.537 1.00 90.38 195 PRO A CA 1
ATOM 1392 C C . PRO A 1 195 ? -1.797 1.638 -3.555 1.00 90.38 195 PRO A C 1
ATOM 1394 O O . PRO A 1 195 ? -2.932 2.065 -3.338 1.00 90.38 195 PRO A O 1
ATOM 1397 N N . GLN A 1 196 ? -1.548 0.357 -3.791 1.00 93.75 196 GLN A N 1
ATOM 1398 C CA . GLN A 1 196 ? -2.528 -0.711 -3.658 1.00 93.75 196 GLN A CA 1
ATOM 1399 C C . GLN A 1 196 ? -2.338 -1.371 -2.299 1.00 93.75 196 GLN A C 1
ATOM 1401 O O . GLN A 1 196 ? -1.249 -1.845 -1.993 1.00 93.75 196 GLN A O 1
ATOM 1406 N N . VAL A 1 197 ? -3.390 -1.408 -1.484 1.00 93.19 197 VAL A N 1
ATOM 1407 C CA . VAL A 1 197 ? -3.323 -1.981 -0.136 1.00 93.19 197 VAL A CA 1
ATOM 1408 C C . VAL A 1 197 ? -4.081 -3.306 -0.101 1.00 93.19 197 VAL A C 1
ATOM 1410 O O . VAL A 1 197 ? -5.292 -3.362 -0.313 1.00 93.19 197 VAL A O 1
ATOM 1413 N N . GLY A 1 198 ? -3.360 -4.388 0.161 1.00 94.19 198 GLY A N 1
ATOM 1414 C CA . GLY A 1 198 ? -3.912 -5.687 0.517 1.00 94.19 198 GLY A CA 1
ATOM 1415 C C . GLY A 1 198 ? -4.097 -5.789 2.029 1.00 94.19 198 GLY A C 1
ATOM 1416 O O . GLY A 1 198 ? -3.264 -5.308 2.791 1.00 94.19 198 GLY A O 1
ATOM 1417 N N . VAL A 1 199 ? -5.187 -6.426 2.461 1.00 92.88 199 VAL A N 1
ATOM 1418 C CA . VAL A 1 199 ? -5.427 -6.751 3.875 1.00 92.88 199 VAL A CA 1
ATOM 1419 C C . VAL A 1 199 ? -5.548 -8.266 3.997 1.00 92.88 199 VAL A C 1
ATOM 1421 O O . VAL A 1 199 ? -6.592 -8.846 3.682 1.00 92.88 199 VAL A O 1
ATOM 1424 N N . GLY A 1 200 ? -4.452 -8.913 4.384 1.00 93.44 200 GLY A N 1
ATOM 1425 C CA . GLY A 1 200 ? -4.369 -10.356 4.600 1.00 93.44 200 GLY A CA 1
ATOM 1426 C C . GLY A 1 200 ? -4.712 -10.738 6.040 1.00 93.44 200 GLY A C 1
ATOM 1427 O O . GLY A 1 200 ? -4.511 -9.949 6.957 1.00 93.44 200 GLY A O 1
ATOM 1428 N N . GLY A 1 201 ? -5.220 -11.956 6.256 1.00 91.88 201 GLY A N 1
ATOM 1429 C CA . GLY A 1 201 ? -5.498 -12.464 7.611 1.00 91.88 201 GLY A CA 1
ATOM 1430 C C . GLY A 1 201 ? -6.481 -11.603 8.412 1.00 91.88 201 GLY A C 1
ATOM 1431 O O . GLY A 1 201 ? -6.348 -11.500 9.628 1.00 91.88 201 GLY A O 1
ATOM 1432 N N . TRP A 1 202 ? -7.416 -10.948 7.717 1.00 92.38 202 TRP A N 1
ATOM 1433 C CA . TRP A 1 202 ? -8.381 -10.038 8.321 1.00 92.38 202 TRP A CA 1
ATOM 1434 C C . TRP A 1 202 ? -9.253 -10.761 9.347 1.00 92.38 202 TRP A C 1
ATOM 1436 O O . TRP A 1 202 ? -9.898 -11.761 9.020 1.00 92.38 202 TRP A O 1
ATOM 1446 N N . HIS A 1 203 ? -9.292 -10.224 10.561 1.00 89.75 203 HIS A N 1
ATOM 1447 C CA . HIS A 1 203 ? -10.250 -10.597 11.592 1.00 89.75 203 HIS A CA 1
ATOM 1448 C C . HIS A 1 203 ? -10.936 -9.341 12.115 1.00 89.75 203 HIS A C 1
ATOM 1450 O O . HIS A 1 203 ? -10.356 -8.255 12.142 1.00 89.75 203 HIS A O 1
ATOM 1456 N N . PHE A 1 204 ? -12.197 -9.507 12.486 1.00 88.50 204 PHE A N 1
ATOM 1457 C CA . PHE A 1 204 ? -13.038 -8.458 13.026 1.00 88.50 204 PHE A CA 1
ATOM 1458 C C . PHE A 1 204 ? -14.088 -9.129 13.902 1.00 88.50 204 PHE A C 1
ATOM 1460 O O . PHE A 1 204 ? -14.877 -9.930 13.390 1.00 88.50 204 PHE A O 1
ATOM 1467 N N . ASP A 1 205 ? -14.087 -8.812 15.188 1.00 86.88 205 ASP A N 1
ATOM 1468 C CA . ASP A 1 205 ? -15.066 -9.310 16.147 1.00 86.88 205 ASP A CA 1
ATOM 1469 C C . ASP A 1 205 ? -15.592 -8.160 17.011 1.00 86.88 205 ASP A C 1
ATOM 1471 O O . ASP A 1 205 ? -14.891 -7.183 17.283 1.00 86.88 205 ASP A O 1
ATOM 1475 N N . VAL A 1 206 ? -16.861 -8.253 17.400 1.00 85.38 206 VAL A N 1
ATOM 1476 C CA . VAL A 1 206 ? -17.561 -7.261 18.215 1.00 85.38 206 VAL A CA 1
ATOM 1477 C C . VAL A 1 206 ? -18.440 -7.985 19.220 1.00 85.38 206 VAL A C 1
ATOM 1479 O O . VAL A 1 206 ? -19.297 -8.793 18.863 1.00 85.38 206 VAL A O 1
ATOM 1482 N N . TRP A 1 207 ? -18.303 -7.616 20.487 1.00 83.81 207 TRP A N 1
ATOM 1483 C CA . TRP A 1 207 ? -19.076 -8.169 21.588 1.00 83.81 207 TRP A CA 1
ATOM 1484 C C . TRP A 1 207 ? -19.678 -7.076 22.472 1.00 83.81 207 TRP A C 1
ATOM 1486 O O . TRP A 1 207 ? -19.205 -5.945 22.564 1.00 83.81 207 TRP A O 1
ATOM 1496 N N . GLY A 1 208 ? -20.764 -7.420 23.164 1.00 81.56 208 GLY A N 1
ATOM 1497 C CA . GLY A 1 208 ? -21.348 -6.555 24.188 1.00 81.56 208 GLY A CA 1
ATOM 1498 C C . GLY A 1 208 ? -20.584 -6.665 25.508 1.00 81.56 208 GLY A C 1
ATOM 1499 O O . GLY A 1 208 ? -20.353 -7.774 25.993 1.00 81.56 208 GLY A O 1
ATOM 1500 N N . LEU A 1 209 ? -20.267 -5.527 26.135 1.00 74.44 209 LEU A N 1
ATOM 1501 C CA . LEU A 1 209 ? -19.567 -5.487 27.430 1.00 74.44 209 LEU A CA 1
ATOM 1502 C C . LEU A 1 209 ? -20.503 -5.729 28.633 1.00 74.44 209 LEU A C 1
ATOM 1504 O O . LEU A 1 209 ? -20.039 -5.860 29.763 1.00 74.44 209 LEU A O 1
ATOM 1508 N N . SER A 1 210 ? -21.829 -5.794 28.425 1.00 64.94 210 SER A N 1
ATOM 1509 C CA . SER A 1 210 ? -22.798 -6.158 29.475 1.00 64.94 210 SER A CA 1
ATOM 1510 C C . SER A 1 210 ? -24.154 -6.658 28.939 1.00 64.94 210 SER A C 1
ATOM 1512 O O . SER A 1 210 ? -24.668 -6.155 27.942 1.00 64.94 210 SER A O 1
ATOM 1514 N N . GLY A 1 211 ? -24.765 -7.614 29.657 1.00 56.84 211 GLY A N 1
ATOM 1515 C CA . GLY A 1 211 ? -26.177 -8.014 29.521 1.00 56.84 211 GLY A CA 1
ATOM 1516 C C . GLY A 1 211 ? -26.465 -9.272 28.672 1.00 56.84 211 GLY A C 1
ATOM 1517 O O . GLY A 1 211 ? -25.618 -9.711 27.902 1.00 56.84 211 GLY A O 1
ATOM 1518 N N . PRO A 1 212 ? -27.686 -9.850 28.769 1.00 52.34 212 PRO A N 1
ATOM 1519 C CA . PRO A 1 212 ? -28.118 -11.079 28.066 1.00 52.34 212 PRO A CA 1
ATOM 1520 C C . PRO A 1 212 ? -28.323 -10.901 26.547 1.00 52.34 212 PRO A C 1
ATOM 1522 O O . PRO A 1 212 ? -28.891 -11.752 25.871 1.00 52.34 212 PRO A O 1
ATOM 1525 N N . LEU A 1 213 ? -27.891 -9.763 26.013 1.00 50.38 213 LEU A N 1
ATOM 1526 C CA . LEU A 1 213 ? -28.202 -9.242 24.689 1.00 50.38 213 LEU A CA 1
ATOM 1527 C C . LEU A 1 213 ? -27.030 -9.400 23.700 1.00 50.38 213 LEU A C 1
ATOM 1529 O O . LEU A 1 213 ? -27.002 -8.760 22.657 1.00 50.38 213 LEU A O 1
ATOM 1533 N N . GLN A 1 214 ? -26.074 -10.279 24.004 1.00 57.44 214 GLN A N 1
ATOM 1534 C CA . GLN A 1 214 ? -24.870 -10.487 23.193 1.00 57.44 214 GLN A CA 1
ATOM 1535 C C . GLN A 1 214 ? -25.175 -10.997 21.771 1.00 57.44 214 GLN A C 1
ATOM 1537 O O . GLN A 1 214 ? -24.508 -10.586 20.830 1.00 57.44 214 GLN A O 1
ATOM 1542 N N . GLY A 1 215 ? -26.220 -11.815 21.588 1.00 57.94 215 GLY A N 1
ATOM 1543 C CA . GLY A 1 215 ? -26.521 -12.443 20.293 1.00 57.94 215 GLY A CA 1
ATOM 1544 C C . GLY A 1 215 ? -26.933 -11.475 19.176 1.00 57.94 215 GLY A C 1
ATOM 1545 O O . GLY A 1 215 ? -26.433 -11.581 18.063 1.00 57.94 215 GLY A O 1
ATOM 1546 N N . TRP A 1 216 ? -27.795 -10.491 19.459 1.00 58.91 216 TRP A N 1
ATOM 1547 C CA . TRP A 1 216 ? -28.277 -9.574 18.414 1.00 58.91 216 TRP A CA 1
ATOM 1548 C C . TRP A 1 216 ? -27.259 -8.488 18.048 1.00 58.91 216 TRP A C 1
ATOM 1550 O O . TRP A 1 216 ? -27.300 -7.971 16.936 1.00 58.91 216 TRP A O 1
ATOM 1560 N N . ILE A 1 217 ? -26.346 -8.133 18.964 1.00 59.06 217 ILE A N 1
ATOM 1561 C CA . ILE A 1 217 ? -25.230 -7.221 18.670 1.00 59.06 217 ILE A CA 1
ATOM 1562 C C . ILE A 1 217 ? -24.308 -7.893 17.655 1.00 59.06 217 ILE A C 1
ATOM 1564 O O . ILE A 1 217 ? -23.990 -7.287 16.638 1.00 59.06 217 ILE A O 1
ATOM 1568 N N . ILE A 1 218 ? -23.970 -9.167 17.872 1.00 59.31 218 ILE A N 1
ATOM 1569 C CA . ILE A 1 218 ? -23.169 -9.952 16.927 1.00 59.31 218 ILE A CA 1
ATOM 1570 C C . ILE A 1 218 ? -23.861 -10.004 15.556 1.00 59.31 218 ILE A C 1
ATOM 1572 O O . ILE A 1 218 ? -23.220 -9.698 14.557 1.00 59.31 218 ILE A O 1
ATOM 1576 N N . GLU A 1 219 ? -25.172 -10.268 15.495 1.00 59.62 219 GLU A N 1
ATOM 1577 C CA . GLU A 1 219 ? -25.934 -10.270 14.229 1.00 59.62 219 GLU A CA 1
ATOM 1578 C C . GLU A 1 219 ? -25.975 -8.900 13.523 1.00 59.62 219 GLU A C 1
ATOM 1580 O O . GLU A 1 219 ? -25.979 -8.830 12.292 1.00 59.62 219 GLU A O 1
ATOM 1585 N N . LEU A 1 220 ? -25.974 -7.796 14.283 1.00 58.06 220 LEU A N 1
ATOM 1586 C CA . LEU A 1 220 ? -25.950 -6.433 13.740 1.00 58.06 220 LEU A CA 1
ATOM 1587 C C . LEU A 1 220 ? -24.606 -6.100 13.065 1.00 58.06 220 LEU A C 1
ATOM 1589 O O . LEU A 1 220 ? -24.575 -5.307 12.122 1.00 58.06 220 LEU A O 1
ATOM 1593 N N . PHE A 1 221 ? -23.507 -6.697 13.541 1.00 62.38 221 PHE A N 1
ATOM 1594 C CA . PHE A 1 221 ? -22.148 -6.457 13.043 1.00 62.38 221 PHE A CA 1
ATOM 1595 C C . PHE A 1 221 ? -21.635 -7.552 12.089 1.00 62.38 221 PHE A C 1
ATOM 1597 O O . PHE A 1 221 ? -20.778 -7.274 11.247 1.00 62.38 221 PHE A O 1
ATOM 1604 N N . SER A 1 222 ? -22.198 -8.763 12.120 1.00 56.72 222 SER A N 1
ATOM 1605 C CA . SER A 1 222 ? -21.758 -9.904 11.303 1.00 56.72 222 SER A CA 1
ATOM 1606 C C . SER A 1 222 ? -22.116 -9.803 9.812 1.00 56.72 222 SER A C 1
ATOM 1608 O O . SER A 1 222 ? -21.623 -10.593 9.014 1.00 56.72 222 SER A O 1
ATOM 1610 N N . GLY A 1 223 ? -22.985 -8.864 9.415 1.00 54.34 223 GLY A N 1
ATOM 1611 C CA . GLY A 1 223 ? -23.587 -8.827 8.071 1.00 54.34 223 GLY A CA 1
ATOM 1612 C C . GLY A 1 223 ? -22.853 -8.021 6.988 1.00 54.34 223 GLY A C 1
ATOM 1613 O O . GLY A 1 223 ? -23.278 -8.054 5.838 1.00 54.34 223 GLY A O 1
ATOM 1614 N N . GLY A 1 224 ? -21.783 -7.291 7.318 1.00 70.19 224 GLY A N 1
ATOM 1615 C CA . GLY A 1 224 ? -21.062 -6.457 6.336 1.00 70.19 224 GLY A CA 1
ATOM 1616 C C . GLY A 1 224 ? -20.113 -5.418 6.933 1.00 70.19 224 GLY A C 1
ATOM 1617 O O . GLY A 1 224 ? -19.221 -4.931 6.244 1.00 70.19 224 GLY A O 1
ATOM 1618 N N . LYS A 1 225 ? -20.229 -5.136 8.236 1.00 77.75 225 LYS A N 1
ATOM 1619 C CA . LYS A 1 225 ? -19.366 -4.171 8.935 1.00 77.75 225 LYS A CA 1
ATOM 1620 C C . LYS A 1 225 ? -17.892 -4.562 8.922 1.00 77.75 225 LYS A C 1
ATOM 1622 O O . LYS A 1 225 ? -17.045 -3.687 8.810 1.00 77.75 225 LYS A O 1
ATOM 1627 N N . SER A 1 226 ? -17.597 -5.861 8.958 1.00 82.25 226 SER A N 1
ATOM 1628 C CA . SER A 1 226 ? -16.235 -6.378 8.794 1.00 82.25 226 SER A CA 1
ATOM 1629 C C . SER A 1 226 ? -15.630 -5.992 7.437 1.00 82.25 226 SER A C 1
ATOM 1631 O O . SER A 1 226 ? -14.479 -5.568 7.372 1.00 82.25 226 SER A O 1
ATOM 1633 N N . GLU A 1 227 ? -16.403 -6.080 6.351 1.00 85.31 227 GLU A N 1
ATOM 1634 C CA . GLU A 1 227 ? -15.919 -5.728 5.014 1.00 85.31 227 GLU A CA 1
ATOM 1635 C C . GLU A 1 227 ? -15.857 -4.211 4.807 1.00 85.31 227 GLU A C 1
ATOM 1637 O O . GLU A 1 227 ? -14.862 -3.718 4.284 1.00 85.31 227 GLU A O 1
ATOM 1642 N N . GLU A 1 228 ? -16.846 -3.461 5.302 1.00 84.56 228 GLU A N 1
ATOM 1643 C CA . GLU A 1 228 ? -16.801 -1.991 5.334 1.00 84.56 228 GLU A CA 1
ATOM 1644 C C . GLU A 1 228 ? -15.561 -1.482 6.085 1.00 84.56 228 GLU A C 1
ATOM 1646 O O . GLU A 1 228 ? -14.834 -0.635 5.566 1.00 84.56 228 GLU A O 1
ATOM 1651 N N . ALA A 1 229 ? -15.276 -2.033 7.270 1.00 81.12 229 ALA A N 1
ATOM 1652 C CA . ALA A 1 229 ? -14.098 -1.682 8.059 1.00 81.12 229 ALA A CA 1
ATOM 1653 C C . ALA A 1 229 ? -12.797 -2.028 7.319 1.00 81.12 229 ALA A C 1
ATOM 1655 O O . ALA A 1 229 ? -11.869 -1.217 7.282 1.00 81.12 229 ALA A O 1
ATOM 1656 N N . ARG A 1 230 ? -12.745 -3.195 6.664 1.00 86.88 230 ARG A N 1
ATOM 1657 C CA . ARG A 1 230 ? -11.596 -3.601 5.845 1.00 86.88 230 ARG A CA 1
ATOM 1658 C C . ARG A 1 230 ? -11.340 -2.628 4.693 1.00 86.88 230 ARG A C 1
ATOM 1660 O O . ARG A 1 230 ? -10.191 -2.258 4.457 1.00 86.88 230 ARG A O 1
ATOM 1667 N N . GLU A 1 231 ? -12.383 -2.222 3.971 1.00 87.19 231 GLU A N 1
ATOM 1668 C CA . GLU A 1 231 ? -12.262 -1.275 2.856 1.00 87.19 231 GLU A CA 1
ATOM 1669 C C . GLU A 1 231 ? -11.925 0.143 3.331 1.00 87.19 231 GLU A C 1
ATOM 1671 O O . GLU A 1 231 ? -11.126 0.827 2.690 1.00 87.19 231 GLU A O 1
ATOM 1676 N N . GLN A 1 232 ? -12.458 0.572 4.477 1.00 84.94 232 GLN A N 1
ATOM 1677 C CA . GLN A 1 232 ? -12.107 1.859 5.073 1.00 84.94 232 GLN A CA 1
ATOM 1678 C C . GLN A 1 232 ? -10.620 1.908 5.451 1.00 84.94 232 GLN A C 1
ATOM 1680 O O . GLN A 1 232 ? -9.922 2.833 5.036 1.00 84.94 232 GLN A O 1
ATOM 1685 N N . ILE A 1 233 ? -10.109 0.890 6.156 1.00 84.69 233 ILE A N 1
ATOM 1686 C CA . ILE A 1 233 ? -8.677 0.788 6.485 1.00 84.69 233 ILE A CA 1
ATOM 1687 C C . ILE A 1 233 ? -7.842 0.775 5.207 1.00 84.69 233 ILE A C 1
ATOM 1689 O O . ILE A 1 233 ? -6.852 1.498 5.113 1.00 84.69 233 ILE A O 1
ATOM 1693 N N . ARG A 1 234 ? -8.258 0.007 4.192 1.00 87.38 234 ARG A N 1
ATOM 1694 C CA . ARG A 1 234 ? -7.567 -0.037 2.899 1.00 87.38 234 ARG A CA 1
ATOM 1695 C C . ARG A 1 234 ? -7.443 1.355 2.274 1.00 87.38 234 ARG A C 1
ATOM 1697 O O . ARG A 1 234 ? -6.356 1.729 1.834 1.00 87.38 234 ARG A O 1
ATOM 1704 N N . GLY A 1 235 ? -8.542 2.106 2.226 1.00 83.69 235 GLY A N 1
ATOM 1705 C CA . GLY A 1 235 ? -8.582 3.444 1.640 1.00 83.69 235 GLY A CA 1
ATOM 1706 C C . GLY A 1 235 ? -7.747 4.460 2.418 1.00 83.69 235 GLY A C 1
ATOM 1707 O O . GLY A 1 235 ? -6.961 5.195 1.820 1.00 83.69 235 GLY A O 1
ATOM 1708 N N . GLU A 1 236 ? -7.877 4.476 3.745 1.00 84.81 236 GLU A N 1
ATOM 1709 C CA . GLU A 1 236 ? -7.148 5.405 4.615 1.00 84.81 236 GLU A CA 1
ATOM 1710 C C . GLU A 1 236 ? -5.640 5.137 4.602 1.00 84.81 236 GLU A C 1
ATOM 1712 O O . GLU A 1 236 ? -4.856 6.061 4.375 1.00 84.81 236 GLU A O 1
ATOM 1717 N N . VAL A 1 237 ? -5.231 3.873 4.757 1.00 84.25 237 VAL A N 1
ATOM 1718 C CA . VAL A 1 237 ? -3.818 3.475 4.680 1.00 84.25 237 VAL A CA 1
ATOM 1719 C C . VAL A 1 237 ? -3.258 3.780 3.293 1.00 84.25 237 VAL A C 1
ATOM 1721 O O . VAL A 1 237 ? -2.155 4.306 3.190 1.00 84.25 237 VAL A O 1
ATOM 1724 N N . GLY A 1 238 ? -4.014 3.517 2.222 1.00 84.25 238 GLY A N 1
ATOM 1725 C CA . GLY A 1 238 ? -3.582 3.817 0.856 1.00 84.25 238 GLY A CA 1
ATOM 1726 C C . GLY A 1 238 ? -3.350 5.312 0.620 1.00 84.25 238 GLY A C 1
ATOM 1727 O O . GLY A 1 238 ? -2.318 5.700 0.068 1.00 84.25 238 GLY A O 1
ATOM 1728 N N . ALA A 1 239 ? -4.271 6.162 1.083 1.00 82.81 239 ALA A N 1
ATOM 1729 C CA . ALA A 1 239 ? -4.133 7.614 0.990 1.00 82.81 239 ALA A CA 1
ATOM 1730 C C . ALA A 1 239 ? -2.943 8.125 1.815 1.00 82.81 239 ALA A C 1
ATOM 1732 O O . ALA A 1 239 ? -2.138 8.915 1.318 1.00 82.81 239 ALA A O 1
ATOM 1733 N N . ARG A 1 240 ? -2.790 7.631 3.048 1.00 81.75 240 ARG A N 1
ATOM 1734 C CA . ARG A 1 240 ? -1.701 8.032 3.943 1.00 81.75 240 ARG A CA 1
ATOM 1735 C C . ARG A 1 240 ? -0.338 7.596 3.418 1.00 81.75 240 ARG A C 1
ATOM 1737 O O . ARG A 1 240 ? 0.575 8.418 3.353 1.00 81.75 240 ARG A O 1
ATOM 1744 N N . ALA A 1 241 ? -0.229 6.347 2.971 1.00 79.69 241 ALA A N 1
ATOM 1745 C CA . ALA A 1 241 ? 0.966 5.827 2.321 1.00 79.69 241 ALA A CA 1
ATOM 1746 C C . ALA A 1 241 ? 1.316 6.655 1.083 1.00 79.69 241 ALA A C 1
ATOM 1748 O O . ALA A 1 241 ? 2.481 6.967 0.877 1.00 79.69 241 ALA A O 1
ATOM 1749 N N . SER A 1 242 ? 0.322 7.077 0.293 1.00 83.44 242 SER A N 1
ATOM 1750 C CA . SER A 1 242 ? 0.561 7.941 -0.864 1.00 83.44 242 SER A CA 1
ATOM 1751 C C . SER A 1 242 ? 1.176 9.286 -0.471 1.00 83.44 242 SER A C 1
ATOM 1753 O O . SER A 1 242 ? 2.096 9.739 -1.142 1.00 83.44 242 SER A O 1
ATOM 1755 N N . THR A 1 243 ? 0.685 9.936 0.587 1.00 82.00 243 THR A N 1
ATOM 1756 C CA . THR A 1 243 ? 1.255 11.207 1.068 1.00 82.00 243 THR A CA 1
ATOM 1757 C C . THR A 1 243 ? 2.671 11.013 1.599 1.00 82.00 243 THR A C 1
ATOM 1759 O O . THR A 1 243 ? 3.578 11.726 1.183 1.00 82.00 243 THR A O 1
ATOM 1762 N N . MET A 1 244 ? 2.871 10.016 2.464 1.00 79.12 244 MET A N 1
ATOM 1763 C CA . MET A 1 244 ? 4.180 9.728 3.047 1.00 79.12 244 MET A CA 1
ATOM 1764 C C . MET A 1 244 ? 5.212 9.391 1.969 1.00 79.12 244 MET A C 1
ATOM 1766 O O . MET A 1 244 ? 6.316 9.922 1.985 1.00 79.12 244 MET A O 1
ATOM 1770 N N . LEU A 1 245 ? 4.860 8.530 1.012 1.00 76.25 245 LEU A N 1
ATOM 1771 C CA . LEU A 1 245 ? 5.756 8.164 -0.080 1.00 76.25 245 LEU A CA 1
ATOM 1772 C C . LEU A 1 245 ? 6.066 9.365 -0.972 1.00 76.25 245 LEU A C 1
ATOM 1774 O O . LEU A 1 245 ? 7.208 9.516 -1.383 1.00 76.25 245 LEU A O 1
ATOM 1778 N N . ALA A 1 246 ? 5.102 10.247 -1.239 1.00 79.38 246 ALA A N 1
ATOM 1779 C CA . ALA A 1 246 ? 5.370 11.460 -2.004 1.00 79.38 246 ALA A CA 1
ATOM 1780 C C . ALA A 1 246 ? 6.387 12.377 -1.305 1.00 79.38 246 ALA A C 1
ATOM 1782 O O . ALA A 1 246 ? 7.240 12.947 -1.979 1.00 79.38 246 ALA A O 1
ATOM 1783 N N . GLU A 1 247 ? 6.323 12.497 0.023 1.00 77.38 247 GLU A N 1
ATOM 1784 C CA . GLU A 1 247 ? 7.275 13.286 0.816 1.00 77.38 247 GLU A CA 1
ATOM 1785 C C . GLU A 1 247 ? 8.649 12.608 0.894 1.00 77.38 247 GLU A C 1
ATOM 1787 O O . GLU A 1 247 ? 9.667 13.224 0.588 1.00 77.38 247 GLU A O 1
ATOM 1792 N N . LYS A 1 248 ? 8.682 11.322 1.257 1.00 71.81 248 LYS A N 1
ATOM 1793 C CA . LYS A 1 248 ? 9.922 10.571 1.492 1.00 71.81 248 LYS A CA 1
ATOM 1794 C C . LYS A 1 248 ? 10.678 10.246 0.204 1.00 71.81 248 LYS A C 1
ATOM 1796 O O . LYS A 1 248 ? 11.901 10.242 0.212 1.00 71.81 248 LYS A O 1
ATOM 1801 N N . LEU A 1 249 ? 9.977 9.987 -0.906 1.00 70.44 249 LEU A N 1
ATOM 1802 C CA . LEU A 1 249 ? 10.599 9.652 -2.195 1.00 70.44 249 LEU A CA 1
ATOM 1803 C C . LEU A 1 249 ? 11.064 10.881 -2.997 1.00 70.44 249 LEU A C 1
ATOM 1805 O O . LEU A 1 249 ? 11.747 10.714 -4.015 1.00 70.44 249 LEU A O 1
ATOM 1809 N N . ALA A 1 250 ? 10.689 12.094 -2.573 1.00 66.88 250 ALA A N 1
ATOM 1810 C CA . ALA A 1 250 ? 11.049 13.331 -3.262 1.00 66.88 250 ALA A CA 1
ATOM 1811 C C . ALA A 1 250 ? 12.545 13.667 -3.156 1.00 66.88 250 ALA A C 1
ATOM 1813 O O . ALA A 1 250 ? 13.088 14.217 -4.112 1.00 66.88 250 ALA A O 1
ATOM 1814 N N . ASP A 1 251 ? 13.192 13.289 -2.047 1.00 62.22 251 ASP A N 1
ATOM 1815 C CA . ASP A 1 251 ? 14.584 13.635 -1.725 1.00 62.22 251 ASP A CA 1
ATOM 1816 C C . ASP A 1 251 ? 15.402 12.393 -1.321 1.00 62.22 251 ASP A C 1
ATOM 1818 O O . ASP A 1 251 ? 16.054 12.355 -0.277 1.00 62.22 251 ASP A O 1
ATOM 1822 N N . ILE A 1 252 ? 15.381 11.345 -2.152 1.00 58.03 252 ILE A N 1
ATOM 1823 C CA . ILE A 1 252 ? 16.183 10.142 -1.893 1.00 58.03 252 ILE A CA 1
ATOM 1824 C C . ILE A 1 252 ? 17.502 10.218 -2.638 1.00 58.03 252 ILE A C 1
ATOM 1826 O O . ILE A 1 252 ? 17.576 9.996 -3.847 1.00 58.03 252 ILE A O 1
ATOM 1830 N N . SER A 1 253 ? 18.580 10.406 -1.884 1.00 49.59 253 SER A N 1
ATOM 1831 C CA . SER A 1 253 ? 19.923 10.156 -2.394 1.00 49.59 253 SER A CA 1
ATOM 1832 C C . SER A 1 253 ? 20.232 8.661 -2.322 1.00 49.59 253 SER A C 1
ATOM 1834 O O . SER A 1 253 ? 20.758 8.168 -1.329 1.00 49.59 253 SER A O 1
ATOM 1836 N N . VAL A 1 254 ? 19.894 7.919 -3.379 1.00 50.75 254 VAL A N 1
ATOM 1837 C CA . VAL A 1 254 ? 20.313 6.509 -3.509 1.00 50.75 254 VAL A CA 1
ATOM 1838 C C . VAL A 1 254 ? 21.806 6.405 -3.854 1.00 50.75 254 VAL A C 1
ATOM 1840 O O . VAL A 1 254 ? 22.446 5.394 -3.586 1.00 50.75 254 VAL A O 1
ATOM 1843 N N . PHE A 1 255 ? 22.377 7.467 -4.425 1.00 48.22 255 PHE A N 1
ATOM 1844 C CA . PHE A 1 255 ? 23.759 7.507 -4.889 1.00 48.22 255 PHE A CA 1
ATOM 1845 C C . PHE A 1 255 ? 24.419 8.822 -4.463 1.00 48.22 255 PHE A C 1
ATOM 1847 O O . PHE A 1 255 ? 24.647 9.710 -5.288 1.00 48.22 255 PHE A O 1
ATOM 1854 N N . ASP A 1 256 ? 24.714 8.964 -3.167 1.00 36.78 256 ASP A N 1
ATOM 1855 C CA . ASP A 1 256 ? 25.669 9.985 -2.734 1.00 36.78 256 ASP A CA 1
ATOM 1856 C C . ASP A 1 256 ? 27.079 9.528 -3.129 1.00 36.78 256 ASP A C 1
ATOM 1858 O O . ASP A 1 256 ? 27.480 8.392 -2.883 1.00 36.78 256 ASP A O 1
ATOM 1862 N N . ARG A 1 257 ? 27.841 10.439 -3.732 1.00 35.03 257 ARG A N 1
ATOM 1863 C CA . ARG A 1 257 ? 29.215 10.266 -4.225 1.00 35.03 257 ARG A CA 1
ATOM 1864 C C . ARG A 1 257 ? 30.195 9.813 -3.130 1.00 35.03 257 ARG A C 1
ATOM 1866 O O . ARG A 1 257 ? 31.305 9.408 -3.454 1.00 35.03 257 ARG A O 1
ATOM 1873 N N . SER A 1 258 ? 29.80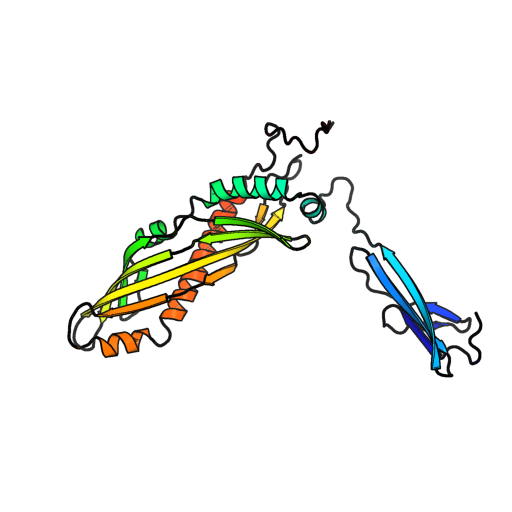2 9.921 -1.858 1.00 35.22 258 SER A N 1
ATOM 1874 C CA . SER A 1 258 ? 30.540 9.438 -0.683 1.00 35.22 258 SER A CA 1
ATOM 1875 C C . SER A 1 258 ? 30.367 7.936 -0.409 1.00 35.22 258 SER A C 1
ATOM 1877 O O . SER A 1 258 ? 31.162 7.349 0.325 1.00 35.22 258 SER A O 1
ATOM 1879 N N . SER A 1 259 ? 29.356 7.306 -1.011 1.00 35.91 259 SER A N 1
ATOM 1880 C CA . SER A 1 259 ? 29.158 5.861 -0.973 1.00 35.91 259 SER A CA 1
ATOM 1881 C C . SER A 1 259 ? 30.015 5.257 -2.077 1.00 35.91 259 SER A C 1
ATOM 1883 O O . SER A 1 259 ? 29.580 5.180 -3.226 1.00 35.91 259 SER A O 1
ATOM 1885 N N . ASP A 1 260 ? 31.253 4.878 -1.747 1.00 35.38 260 ASP A N 1
ATOM 1886 C CA . ASP A 1 260 ? 32.109 4.041 -2.594 1.00 35.38 260 ASP A CA 1
ATOM 1887 C C . ASP A 1 260 ? 31.389 2.704 -2.847 1.00 35.38 260 ASP A C 1
ATOM 1889 O O . ASP A 1 260 ? 31.599 1.692 -2.178 1.00 35.38 260 ASP A O 1
ATOM 1893 N N . LEU A 1 261 ? 30.472 2.709 -3.813 1.00 37.88 261 LEU A N 1
ATOM 1894 C CA . LEU A 1 261 ? 29.913 1.514 -4.410 1.00 37.88 261 LEU A CA 1
ATOM 1895 C C . LEU A 1 261 ? 31.052 0.886 -5.202 1.00 37.88 261 LEU A C 1
ATOM 1897 O O . LEU A 1 261 ? 31.302 1.216 -6.364 1.00 37.88 261 LEU A O 1
ATOM 1901 N N . GLU A 1 262 ? 31.764 -0.009 -4.523 1.00 32.62 262 GLU A N 1
ATOM 1902 C CA . GLU A 1 262 ? 32.766 -0.914 -5.066 1.00 32.62 262 GLU A CA 1
ATOM 1903 C C . GLU A 1 262 ? 32.071 -1.901 -6.025 1.00 32.62 262 GLU A C 1
ATOM 1905 O O . GLU A 1 262 ? 31.927 -3.099 -5.787 1.00 32.62 262 GLU A O 1
ATOM 1910 N N . LEU A 1 263 ? 31.569 -1.371 -7.140 1.00 36.69 263 LEU A N 1
ATOM 1911 C CA . LEU A 1 263 ? 30.981 -2.117 -8.236 1.00 36.69 263 LEU A CA 1
ATOM 1912 C C . LEU A 1 263 ? 32.124 -2.859 -8.936 1.00 36.69 263 LEU A C 1
ATOM 1914 O O . LEU A 1 263 ? 32.781 -2.351 -9.843 1.00 36.69 263 LEU A O 1
ATOM 1918 N N . LEU A 1 264 ? 32.373 -4.087 -8.478 1.00 36.47 264 LEU A N 1
ATOM 1919 C CA . LEU A 1 264 ? 33.216 -5.084 -9.147 1.00 36.47 264 LEU A CA 1
ATOM 1920 C C . LEU A 1 264 ? 34.691 -4.671 -9.337 1.00 36.47 264 LEU A C 1
ATOM 1922 O O . LEU A 1 264 ? 35.307 -5.021 -10.347 1.00 36.47 264 LEU A O 1
ATOM 1926 N N . GLY A 1 265 ? 35.274 -3.940 -8.380 1.00 31.62 265 GLY A N 1
ATOM 1927 C CA . GLY A 1 265 ? 36.712 -3.635 -8.368 1.00 31.62 265 GLY A CA 1
ATOM 1928 C C . GLY A 1 265 ? 37.203 -2.820 -9.572 1.00 31.62 265 GLY A C 1
ATOM 1929 O O . GLY A 1 265 ? 38.386 -2.873 -9.919 1.00 31.62 265 GLY A O 1
ATOM 1930 N N . ARG A 1 266 ? 36.308 -2.086 -10.246 1.00 31.98 266 ARG A N 1
ATOM 1931 C CA . ARG A 1 266 ? 36.665 -1.178 -11.338 1.00 31.98 266 ARG A CA 1
ATOM 1932 C C . ARG A 1 266 ? 36.267 0.252 -10.987 1.00 31.98 266 ARG A C 1
ATOM 1934 O O . ARG A 1 266 ? 35.074 0.538 -10.946 1.00 31.98 266 ARG A O 1
ATOM 1941 N N . PRO A 1 267 ? 37.234 1.167 -10.797 1.00 29.83 267 PRO A N 1
ATOM 1942 C CA . PRO A 1 267 ? 36.914 2.577 -10.659 1.00 29.83 267 PRO A CA 1
ATOM 1943 C C . PRO A 1 267 ? 36.337 3.081 -11.986 1.00 29.83 267 PRO A C 1
ATOM 1945 O O . PRO A 1 267 ? 37.015 3.065 -13.017 1.00 29.83 267 PRO A O 1
ATOM 1948 N N . ILE A 1 268 ? 35.077 3.513 -11.972 1.00 34.28 268 ILE A N 1
ATOM 1949 C CA . ILE A 1 268 ? 34.494 4.252 -13.090 1.00 34.28 268 ILE A CA 1
ATOM 1950 C C . ILE A 1 268 ? 34.906 5.711 -12.909 1.00 34.28 268 ILE A C 1
ATOM 1952 O O . ILE A 1 268 ? 34.325 6.448 -12.118 1.00 34.28 268 ILE A O 1
ATOM 1956 N N . GLY A 1 269 ? 35.943 6.129 -13.633 1.00 26.91 269 GLY A N 1
ATOM 1957 C CA . GLY A 1 269 ? 36.233 7.548 -13.801 1.00 26.91 269 GLY A CA 1
ATOM 1958 C C . GLY A 1 269 ? 35.172 8.163 -14.708 1.00 26.91 269 GLY A C 1
ATOM 1959 O O . GLY A 1 269 ? 35.084 7.782 -15.874 1.00 26.91 269 GLY A O 1
ATOM 1960 N N . MET A 1 270 ? 34.370 9.090 -14.186 1.00 29.95 270 MET A N 1
ATOM 1961 C CA . MET A 1 270 ? 33.454 9.896 -14.995 1.00 29.95 270 MET A CA 1
ATOM 1962 C C . MET A 1 270 ? 33.971 11.336 -15.038 1.00 29.95 270 MET A C 1
ATOM 1964 O O . MET A 1 270 ? 34.082 11.990 -13.998 1.00 29.95 270 MET A O 1
ATOM 1968 N N . HIS A 1 271 ? 34.359 11.767 -16.240 1.00 31.92 271 HIS A N 1
ATOM 1969 C CA . HIS A 1 271 ? 34.570 13.167 -16.608 1.00 31.92 271 HIS A CA 1
ATOM 1970 C C . HIS A 1 271 ? 33.247 13.800 -17.019 1.00 31.92 271 HIS A C 1
ATOM 1972 O O . HIS A 1 271 ? 32.444 13.075 -17.649 1.00 31.92 271 HIS A O 1
#

Foldseek 3Di:
DDDPAAWPFKDKQNHTWDADPVGDTDDDDDDDAAKDKIWMWTAHPVGDIDIDIDIDHDHDDDDVPRDDQLVVLVPCDPVLQVLVQVLVCVLCQPDDPQVVQQVDPWNDDDPFKTKHWDGWDWDGWHWGWDDDNSWIKIKIKIAWTKTKMWMWGDDPPDIFIKIKMKAFMKIKMWTWTQDDDVPDPDRFAIDIDQIFIDGHPIDIAMATPDDPCGVVVRVVCVPCVSVVSVVVCRVVVSVVCNVSCVVVRGGHCSDDVVPPPCPPVDDDDDD